Protein AF-A0A4U5M358-F1 (afdb_monomer_lite)

Organism: Steinernema carpocapsae (NCBI:txid34508)

Structure (mmCIF, N/CA/C/O backbone):
data_AF-A0A4U5M358-F1
#
_entry.id   AF-A0A4U5M358-F1
#
loop_
_atom_site.group_PDB
_atom_site.id
_atom_site.type_symbol
_atom_site.label_atom_id
_atom_site.label_alt_id
_atom_site.label_comp_id
_atom_site.label_asym_id
_atom_site.label_entity_id
_atom_site.label_seq_id
_atom_site.pdbx_PDB_ins_code
_atom_site.Cartn_x
_atom_site.Cartn_y
_atom_site.Cartn_z
_atom_site.occupancy
_atom_site.B_iso_or_equiv
_atom_site.auth_seq_id
_atom_site.auth_comp_id
_atom_site.auth_asym_id
_atom_site.auth_atom_id
_atom_site.pdbx_PDB_model_num
ATOM 1 N N . MET A 1 1 ? 9.800 6.269 -9.323 1.00 69.56 1 MET A N 1
ATOM 2 C CA . MET A 1 1 ? 10.224 4.888 -8.991 1.00 69.56 1 MET A CA 1
ATOM 3 C C . MET A 1 1 ? 9.414 3.936 -9.852 1.00 69.56 1 MET A C 1
ATOM 5 O O . MET A 1 1 ? 8.228 4.187 -10.002 1.00 69.56 1 MET A O 1
ATOM 9 N N . GLU A 1 2 ? 10.033 2.910 -10.432 1.00 91.31 2 GLU A N 1
ATOM 10 C CA . GLU A 1 2 ? 9.402 2.006 -11.408 1.00 91.31 2 GLU A CA 1
ATOM 11 C C . GLU A 1 2 ? 9.950 0.580 -11.249 1.00 91.31 2 GLU A C 1
ATOM 13 O O . GLU A 1 2 ? 11.115 0.409 -10.885 1.00 91.31 2 GLU A O 1
ATOM 18 N N . SER A 1 3 ? 9.133 -0.433 -11.544 1.00 95.88 3 SER A N 1
ATOM 19 C CA . SER A 1 3 ? 9.530 -1.844 -11.565 1.00 95.88 3 SER A CA 1
ATOM 20 C C . SER A 1 3 ? 9.976 -2.259 -12.971 1.00 95.88 3 SER A C 1
ATOM 22 O O . SER A 1 3 ? 9.236 -2.888 -13.732 1.00 95.88 3 SER A O 1
ATOM 24 N N . SER A 1 4 ? 11.221 -1.904 -13.305 1.00 96.56 4 SER A N 1
ATOM 25 C CA . SER A 1 4 ? 11.882 -2.239 -14.572 1.00 96.56 4 SER A CA 1
ATOM 26 C C . SER A 1 4 ? 13.313 -2.715 -14.339 1.00 96.56 4 SER A C 1
ATOM 28 O O . SER A 1 4 ? 14.064 -2.081 -13.601 1.00 96.56 4 SER A O 1
ATOM 30 N N . ASN A 1 5 ? 13.711 -3.807 -14.986 1.00 95.56 5 ASN A N 1
ATOM 31 C CA . ASN A 1 5 ? 15.082 -4.320 -14.949 1.00 95.56 5 ASN A CA 1
ATOM 32 C C . ASN A 1 5 ? 15.448 -5.018 -16.272 1.00 95.56 5 ASN A C 1
ATOM 34 O O . ASN A 1 5 ? 14.585 -5.278 -17.104 1.00 95.56 5 ASN A O 1
ATOM 38 N N . THR A 1 6 ? 16.729 -5.315 -16.483 1.00 97.00 6 THR A N 1
ATOM 39 C CA . THR A 1 6 ? 17.240 -5.900 -17.738 1.00 97.00 6 THR A CA 1
ATOM 40 C C . THR A 1 6 ? 16.957 -7.394 -17.899 1.00 97.00 6 THR A C 1
ATOM 42 O O . THR A 1 6 ? 17.137 -7.919 -18.992 1.00 97.00 6 THR A O 1
ATOM 45 N N . ILE A 1 7 ? 16.527 -8.078 -16.835 1.00 97.88 7 ILE A N 1
ATOM 46 C CA . ILE A 1 7 ? 16.283 -9.526 -16.832 1.00 97.88 7 ILE A CA 1
ATOM 47 C C . ILE A 1 7 ? 14.837 -9.815 -17.246 1.00 97.88 7 ILE A C 1
ATOM 49 O O . ILE A 1 7 ? 14.590 -10.592 -18.161 1.00 97.88 7 ILE A O 1
ATOM 53 N N . TYR A 1 8 ? 13.883 -9.162 -16.582 1.00 96.12 8 TYR A N 1
ATOM 54 C CA . TYR A 1 8 ? 12.445 -9.378 -16.760 1.00 96.12 8 TYR A CA 1
ATOM 55 C C . TYR A 1 8 ? 11.761 -8.269 -17.569 1.00 96.12 8 TYR A C 1
ATOM 57 O O . TYR A 1 8 ? 10.590 -8.388 -17.919 1.00 96.12 8 TYR A O 1
ATOM 65 N N . GLY A 1 9 ? 12.473 -7.179 -17.866 1.00 96.25 9 GLY A N 1
ATOM 66 C CA . GLY A 1 9 ? 11.910 -6.007 -18.523 1.00 96.25 9 GLY A CA 1
ATOM 67 C C . GLY A 1 9 ? 11.097 -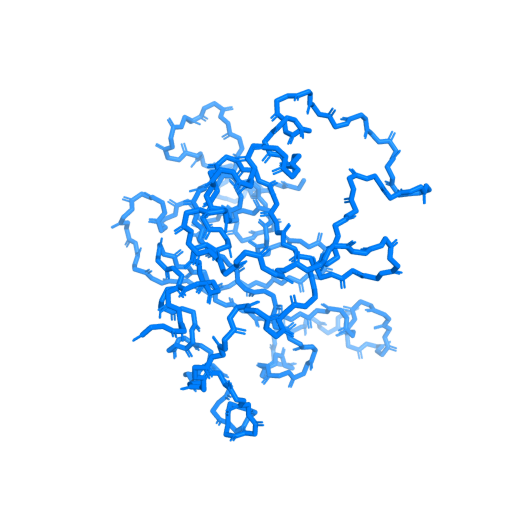5.127 -17.573 1.00 96.25 9 GLY A C 1
ATOM 68 O O . GLY A 1 9 ? 11.314 -5.106 -16.356 1.00 96.25 9 GLY A O 1
ATOM 69 N N . ARG A 1 10 ? 10.174 -4.356 -18.155 1.00 96.50 10 ARG A N 1
ATOM 70 C CA . ARG A 1 10 ? 9.277 -3.444 -17.436 1.00 96.50 10 ARG A CA 1
ATOM 71 C C . ARG A 1 10 ? 7.957 -4.142 -17.120 1.00 96.50 10 ARG A C 1
ATOM 73 O O . ARG A 1 10 ? 7.307 -4.665 -18.022 1.00 96.50 10 ARG A O 1
ATOM 80 N N . THR A 1 11 ? 7.533 -4.080 -15.862 1.00 97.81 11 THR A N 1
ATOM 81 C CA . THR A 1 11 ? 6.182 -4.503 -15.468 1.00 97.81 11 THR A CA 1
ATOM 82 C C . THR A 1 11 ? 5.161 -3.507 -16.027 1.00 97.81 11 THR A C 1
ATOM 84 O O . THR A 1 11 ? 5.353 -2.299 -15.913 1.00 97.81 11 THR A O 1
ATOM 87 N N . ASN A 1 12 ? 4.082 -3.990 -16.646 1.00 96.50 12 ASN A N 1
ATOM 88 C CA . ASN A 1 12 ? 3.054 -3.129 -17.238 1.00 96.50 12 ASN A CA 1
ATOM 89 C C . ASN A 1 12 ? 1.823 -3.028 -16.335 1.00 96.50 12 ASN A C 1
ATOM 91 O O . ASN A 1 12 ? 1.429 -4.005 -15.699 1.00 96.50 12 ASN A O 1
ATOM 95 N N . ASN A 1 13 ? 1.202 -1.850 -16.313 1.00 96.94 13 ASN A N 1
ATOM 96 C CA . ASN A 1 13 ? 0.023 -1.598 -15.496 1.00 96.94 13 ASN A CA 1
ATOM 97 C C . ASN A 1 13 ? -1.223 -2.276 -16.097 1.00 96.94 13 ASN A C 1
ATOM 99 O O . ASN A 1 13 ? -1.485 -2.097 -17.290 1.00 96.94 13 ASN A O 1
ATOM 103 N N . PRO A 1 14 ? -1.997 -3.044 -15.307 1.00 96.00 14 PRO A N 1
ATOM 104 C CA . PRO A 1 14 ? -3.138 -3.800 -15.819 1.00 96.00 14 PRO A CA 1
ATOM 105 C C . PRO A 1 14 ? -4.321 -2.925 -16.253 1.00 96.00 14 PRO A C 1
ATOM 107 O O . PRO A 1 14 ? -5.154 -3.394 -17.023 1.00 96.00 14 PRO A O 1
ATOM 110 N N . TYR A 1 15 ? -4.405 -1.666 -15.806 1.00 92.81 15 TYR A N 1
ATOM 111 C CA . TYR A 1 15 ? -5.439 -0.732 -16.271 1.00 92.81 15 TYR A CA 1
ATOM 112 C C . TYR A 1 15 ? -5.090 -0.084 -17.615 1.00 92.81 15 TYR A C 1
ATOM 114 O O . TYR A 1 15 ? -5.983 0.231 -18.397 1.00 92.81 15 TYR A O 1
ATOM 122 N N . ASP A 1 16 ? -3.802 0.150 -17.873 1.00 93.50 16 ASP A N 1
ATOM 123 C CA . ASP A 1 16 ? -3.289 0.738 -19.113 1.00 93.50 16 ASP A CA 1
ATOM 124 C C . ASP A 1 16 ? -1.794 0.424 -19.240 1.00 93.50 16 ASP A C 1
ATOM 126 O O . ASP A 1 16 ? -0.967 0.987 -18.522 1.00 93.50 16 ASP A O 1
ATOM 130 N N . SER A 1 17 ? -1.426 -0.435 -20.191 1.00 94.88 17 SER A N 1
ATOM 131 C CA . SER A 1 17 ? -0.047 -0.912 -20.375 1.00 94.88 17 SER A CA 1
ATOM 132 C C . SER A 1 17 ? 0.952 0.181 -20.777 1.00 94.88 17 SER A C 1
ATOM 134 O O . SER A 1 17 ? 2.168 -0.031 -20.738 1.00 94.88 17 SER A O 1
ATOM 136 N N . ARG A 1 18 ? 0.470 1.377 -21.132 1.00 94.00 18 ARG A N 1
ATOM 137 C CA . ARG A 1 18 ? 1.309 2.555 -21.388 1.00 94.00 18 ARG A CA 1
ATOM 138 C C . ARG A 1 18 ? 1.760 3.237 -20.093 1.00 94.00 18 ARG A C 1
ATOM 140 O O . ARG A 1 18 ? 2.723 4.000 -20.125 1.00 94.00 18 ARG A O 1
ATOM 147 N N . ARG A 1 19 ? 1.097 2.965 -18.964 1.00 92.50 19 ARG A N 1
ATOM 148 C CA . ARG A 1 19 ? 1.386 3.558 -17.652 1.00 92.50 19 ARG A CA 1
ATOM 149 C C . ARG A 1 19 ? 2.343 2.689 -16.839 1.00 92.50 19 ARG A C 1
ATOM 151 O O . ARG A 1 19 ? 2.410 1.473 -17.008 1.00 92.50 19 ARG A O 1
ATOM 158 N N . GLY A 1 20 ? 3.084 3.346 -15.951 1.00 93.88 20 GLY A N 1
ATOM 159 C CA . GLY A 1 20 ? 3.943 2.684 -14.976 1.00 93.88 20 GLY A CA 1
ATOM 160 C C . GLY A 1 20 ? 3.148 1.981 -13.878 1.00 93.88 20 GLY A C 1
ATOM 161 O O . GLY A 1 20 ? 1.999 2.340 -13.603 1.00 93.88 20 GLY A O 1
ATOM 162 N N . VAL A 1 21 ? 3.771 1.002 -13.225 1.00 95.81 21 VAL A N 1
ATOM 163 C CA . VAL A 1 21 ? 3.188 0.316 -12.056 1.00 95.81 21 VAL A CA 1
ATOM 164 C C . VAL A 1 21 ? 3.704 0.872 -10.737 1.00 95.81 21 VAL A C 1
ATOM 166 O O . VAL A 1 21 ? 3.235 0.464 -9.680 1.00 95.81 21 VAL A O 1
ATOM 169 N N . GLY A 1 22 ? 4.661 1.800 -10.776 1.00 95.50 22 GLY A N 1
ATOM 170 C CA . GLY A 1 22 ? 5.366 2.232 -9.575 1.00 95.50 22 GLY A CA 1
ATOM 171 C C . GLY A 1 22 ? 6.347 1.162 -9.095 1.00 95.50 22 GLY A C 1
ATOM 172 O O . GLY A 1 22 ? 6.555 0.148 -9.751 1.00 95.50 22 GLY A O 1
ATOM 173 N N . GLY A 1 23 ? 6.997 1.368 -7.952 1.00 93.94 23 GLY A N 1
ATOM 174 C CA . GLY A 1 23 ? 7.945 0.366 -7.469 1.00 93.94 23 GLY A CA 1
ATOM 175 C C . GLY A 1 23 ? 8.623 0.701 -6.146 1.00 93.94 23 GLY A C 1
ATOM 176 O O . GLY A 1 23 ? 8.455 1.791 -5.602 1.00 93.94 23 GLY A O 1
ATOM 177 N N . SER A 1 24 ? 9.418 -0.222 -5.604 1.00 94.81 24 SER A N 1
ATOM 178 C CA . SER A 1 24 ? 9.866 -1.483 -6.223 1.00 94.81 24 SER A CA 1
ATOM 179 C C . SER A 1 24 ? 8.844 -2.628 -6.239 1.00 94.81 24 SER A C 1
ATOM 181 O O . SER A 1 24 ? 8.977 -3.512 -7.085 1.00 94.81 24 SER A O 1
ATOM 183 N N . SER A 1 25 ? 7.803 -2.606 -5.399 1.00 97.06 25 SER A N 1
ATOM 184 C CA . SER A 1 25 ? 6.781 -3.673 -5.333 1.00 97.06 25 SER A CA 1
ATOM 185 C C . SER A 1 25 ? 5.711 -3.565 -6.438 1.00 97.06 25 SER A C 1
ATOM 187 O O . SER A 1 25 ? 4.543 -3.876 -6.221 1.00 97.06 25 SER A O 1
ATOM 189 N N . GLY A 1 26 ? 6.081 -3.084 -7.630 1.00 97.25 26 GLY A N 1
ATOM 190 C CA . GLY A 1 26 ? 5.163 -2.878 -8.755 1.00 97.25 26 GLY A CA 1
ATOM 191 C C . GLY A 1 26 ? 4.561 -4.170 -9.300 1.00 97.25 26 GLY A C 1
ATOM 192 O O . GLY A 1 26 ? 3.402 -4.167 -9.699 1.00 97.25 26 GLY A O 1
ATOM 193 N N . GLY A 1 27 ? 5.301 -5.283 -9.246 1.00 97.88 27 GLY A N 1
ATOM 194 C CA . GLY A 1 27 ? 4.781 -6.609 -9.597 1.00 97.88 27 GLY A CA 1
ATOM 195 C C . GLY A 1 27 ? 3.609 -7.036 -8.709 1.00 97.88 27 GLY A C 1
ATOM 196 O O . GLY A 1 27 ? 2.570 -7.426 -9.232 1.00 97.88 27 GLY A O 1
ATOM 197 N N . GLU A 1 28 ? 3.745 -6.875 -7.387 1.00 98.31 28 GLU A N 1
ATOM 198 C CA . GLU A 1 28 ? 2.684 -7.160 -6.405 1.00 98.31 28 GLU A CA 1
ATOM 199 C C . GLU A 1 28 ? 1.448 -6.286 -6.648 1.00 98.31 28 GLU A C 1
ATOM 201 O O . GLU A 1 28 ? 0.328 -6.785 -6.760 1.00 98.31 28 GLU A O 1
ATOM 206 N N . GLY A 1 29 ? 1.653 -4.973 -6.809 1.00 97.19 29 GLY A N 1
ATOM 207 C CA . GLY A 1 29 ? 0.561 -4.047 -7.113 1.00 97.19 29 GLY A CA 1
ATOM 208 C C . GLY A 1 29 ? -0.183 -4.429 -8.396 1.00 97.19 29 GLY A C 1
ATOM 209 O O . GLY A 1 29 ? -1.413 -4.487 -8.408 1.00 97.19 29 GLY A O 1
ATOM 210 N N . ALA A 1 30 ? 0.557 -4.747 -9.461 1.00 97.94 30 ALA A N 1
ATOM 211 C CA . ALA A 1 30 ? -0.007 -5.114 -10.753 1.00 97.94 30 ALA A CA 1
ATOM 212 C C . ALA A 1 30 ? -0.757 -6.454 -10.716 1.00 97.94 30 ALA A C 1
ATOM 214 O O . ALA A 1 30 ? -1.864 -6.542 -11.246 1.00 97.94 30 ALA A O 1
ATOM 215 N N . ILE A 1 31 ? -0.205 -7.496 -10.083 1.00 98.38 31 ILE A N 1
ATOM 216 C CA . ILE A 1 31 ? -0.841 -8.822 -10.074 1.00 98.38 31 ILE A CA 1
ATOM 217 C C . ILE A 1 31 ? -2.124 -8.839 -9.233 1.00 98.38 31 ILE A C 1
ATOM 219 O O . ILE A 1 31 ? -3.113 -9.453 -9.638 1.00 98.38 31 ILE A O 1
ATOM 223 N N . ILE A 1 32 ? -2.161 -8.106 -8.114 1.00 98.06 32 ILE A N 1
ATOM 224 C CA . ILE A 1 32 ? -3.375 -7.950 -7.295 1.00 98.06 32 ILE A CA 1
ATOM 225 C C . ILE A 1 32 ? -4.437 -7.145 -8.056 1.00 98.06 32 ILE A C 1
ATOM 227 O O . ILE A 1 32 ? -5.619 -7.512 -8.099 1.00 98.06 32 ILE A O 1
ATOM 231 N N . ALA A 1 33 ? -4.034 -6.058 -8.718 1.00 95.94 33 ALA A N 1
ATOM 232 C CA . ALA A 1 33 ? -4.935 -5.267 -9.551 1.00 95.94 33 ALA A CA 1
ATOM 233 C C . ALA A 1 33 ? -5.513 -6.085 -10.718 1.00 95.94 33 ALA A C 1
ATOM 235 O O . ALA A 1 33 ? -6.710 -6.004 -10.989 1.00 95.94 33 ALA A O 1
ATOM 236 N N . ALA A 1 34 ? -4.711 -6.962 -11.322 1.00 97.00 34 ALA A N 1
ATOM 237 C CA . ALA A 1 34 ? -5.135 -7.895 -12.365 1.00 97.00 34 ALA A CA 1
ATOM 238 C C . ALA A 1 34 ? -5.984 -9.082 -11.858 1.00 97.00 34 ALA A C 1
ATOM 240 O O . ALA A 1 34 ? -6.370 -9.929 -12.658 1.00 97.00 34 ALA A O 1
ATOM 241 N N . ALA A 1 35 ? -6.283 -9.159 -10.554 1.00 96.62 35 ALA A N 1
ATOM 242 C CA . ALA A 1 35 ? -6.965 -10.290 -9.910 1.00 96.62 35 ALA A CA 1
ATOM 243 C C . ALA A 1 35 ? -6.201 -11.627 -9.998 1.00 96.62 35 ALA A C 1
ATOM 245 O O . ALA A 1 35 ? -6.796 -12.687 -9.819 1.00 96.62 35 ALA A O 1
ATOM 246 N N . GLY A 1 36 ? -4.893 -11.586 -10.265 1.00 97.62 36 GLY A N 1
ATOM 247 C CA . GLY A 1 36 ? -4.032 -12.770 -10.310 1.00 97.62 36 GLY A CA 1
ATOM 248 C C . GLY A 1 36 ? -3.531 -13.216 -8.934 1.00 97.62 36 GLY A C 1
ATOM 249 O O . GLY A 1 36 ? -3.107 -14.356 -8.783 1.00 97.62 36 GLY A O 1
ATOM 250 N N . SER A 1 37 ? -3.603 -12.338 -7.928 1.00 97.62 37 SER A N 1
ATOM 251 C CA . SER A 1 37 ? -3.384 -12.670 -6.518 1.00 97.62 37 SER A CA 1
ATOM 252 C C . SER A 1 37 ? -4.380 -11.924 -5.631 1.00 97.62 37 SER A C 1
ATOM 254 O O . SER A 1 37 ? -4.797 -10.811 -5.952 1.00 97.62 37 SER A O 1
ATOM 256 N N . VAL A 1 38 ? -4.757 -12.531 -4.505 1.00 96.00 38 VAL A N 1
ATOM 257 C CA . VAL A 1 38 ? -5.622 -11.899 -3.493 1.00 96.00 38 VAL A CA 1
ATOM 258 C C . VAL A 1 38 ? -4.809 -10.958 -2.601 1.00 96.00 38 VAL A C 1
ATOM 260 O O . VAL A 1 38 ? -5.265 -9.868 -2.256 1.00 96.00 38 VAL A O 1
ATOM 263 N N . ILE A 1 39 ? -3.587 -11.376 -2.268 1.00 96.56 39 ILE A N 1
ATOM 264 C CA . ILE A 1 39 ? -2.692 -10.715 -1.322 1.00 96.56 39 ILE A CA 1
ATOM 265 C C . ILE A 1 39 ? -1.258 -10.689 -1.855 1.00 96.56 39 ILE A C 1
ATOM 267 O O . ILE A 1 39 ? -0.876 -11.529 -2.670 1.00 96.56 39 ILE A O 1
ATOM 271 N N . GLY A 1 40 ? -0.460 -9.750 -1.364 1.00 96.88 40 GLY A N 1
ATOM 272 C CA . GLY A 1 40 ? 0.948 -9.604 -1.715 1.00 96.88 40 GLY A CA 1
ATOM 273 C C . GLY A 1 40 ? 1.770 -9.061 -0.559 1.00 96.88 40 GLY A C 1
ATOM 274 O O . GLY A 1 40 ? 1.236 -8.477 0.386 1.00 96.88 40 GLY A O 1
ATOM 275 N N . ILE A 1 41 ? 3.083 -9.259 -0.621 1.00 96.31 41 ILE A N 1
ATOM 276 C CA . ILE A 1 41 ? 4.022 -8.773 0.393 1.00 96.31 41 ILE A CA 1
ATOM 277 C C . ILE A 1 41 ? 5.084 -7.940 -0.315 1.00 96.31 41 ILE A C 1
ATOM 279 O O . ILE A 1 41 ? 5.806 -8.437 -1.174 1.00 96.31 41 ILE A O 1
ATOM 283 N N . GLY A 1 42 ? 5.180 -6.668 0.058 1.00 94.44 42 GLY A N 1
ATOM 284 C CA . GLY A 1 42 ? 6.165 -5.738 -0.479 1.00 94.44 42 GLY A CA 1
ATOM 285 C C . GLY A 1 42 ? 7.136 -5.246 0.584 1.00 94.44 42 GLY A C 1
ATOM 286 O O . GLY A 1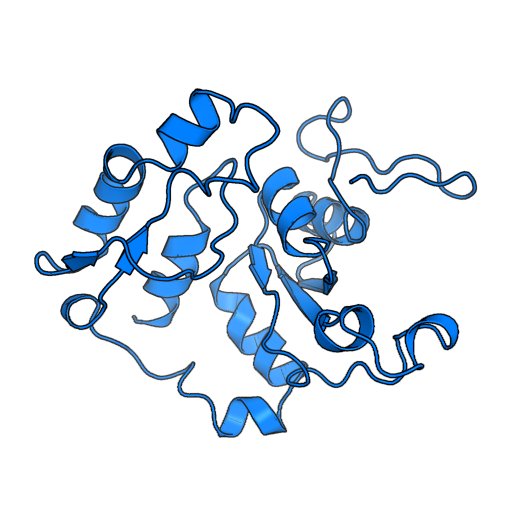 42 ? 6.957 -5.475 1.783 1.00 94.44 42 GLY A O 1
ATOM 287 N N . SER A 1 43 ? 8.146 -4.505 0.139 1.00 92.06 43 SER A N 1
ATOM 288 C CA . SER A 1 43 ? 9.040 -3.744 1.011 1.00 92.06 43 SER A CA 1
ATOM 289 C C . SER A 1 43 ? 8.885 -2.248 0.765 1.00 92.06 43 SER A C 1
ATOM 291 O O . SER A 1 43 ? 8.534 -1.811 -0.332 1.00 92.06 43 SER A O 1
ATOM 293 N N . ASP A 1 44 ? 9.108 -1.441 1.799 1.00 90.00 44 ASP A N 1
ATOM 294 C CA . ASP A 1 44 ? 9.002 0.013 1.720 1.00 90.00 44 ASP A CA 1
ATOM 295 C C . ASP A 1 44 ? 10.083 0.662 2.579 1.00 90.00 44 ASP A C 1
ATOM 297 O O . ASP A 1 44 ? 10.204 0.390 3.769 1.00 90.00 44 ASP A O 1
ATOM 301 N N . ILE A 1 45 ? 10.867 1.521 1.937 1.00 85.88 45 ILE A N 1
ATOM 302 C CA . ILE A 1 45 ? 11.809 2.445 2.574 1.00 85.88 45 ILE A CA 1
ATOM 303 C C . ILE A 1 45 ? 11.494 3.886 2.158 1.00 85.88 45 ILE A C 1
ATOM 305 O O . ILE A 1 45 ? 11.477 4.799 2.977 1.00 85.88 45 ILE A O 1
ATOM 309 N N . GLY A 1 46 ? 11.206 4.082 0.867 1.00 83.19 46 GLY A N 1
ATOM 310 C CA . GLY A 1 46 ? 10.910 5.377 0.253 1.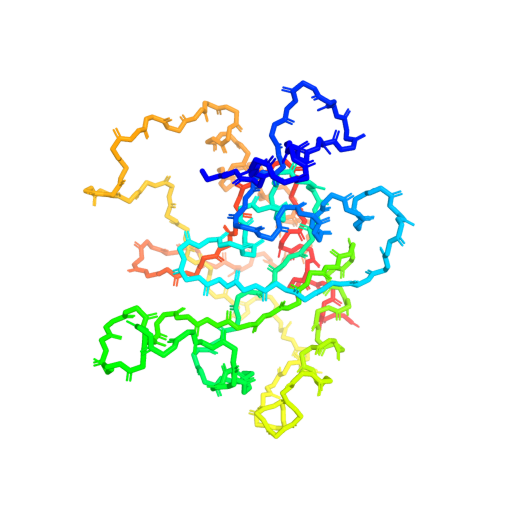00 83.19 46 GLY A CA 1
ATOM 311 C C . GLY A 1 46 ? 9.555 5.438 -0.452 1.00 83.19 46 GLY A C 1
ATOM 312 O O . GLY A 1 46 ? 9.339 6.334 -1.258 1.00 83.19 46 GLY A O 1
ATOM 313 N N . GLY A 1 47 ? 8.651 4.493 -0.189 1.00 85.75 47 GLY A N 1
ATOM 314 C CA . GLY A 1 47 ? 7.329 4.427 -0.821 1.00 85.75 47 GLY A CA 1
ATOM 315 C C . GLY A 1 47 ? 7.057 3.143 -1.587 1.00 85.75 47 GLY A C 1
ATOM 316 O O . GLY A 1 47 ? 6.071 3.072 -2.305 1.00 85.75 47 GLY A O 1
ATOM 317 N N . SER A 1 48 ? 7.905 2.128 -1.477 1.00 93.25 48 SER A N 1
ATOM 318 C CA . SER A 1 48 ? 7.850 0.968 -2.368 1.00 93.25 48 SER A CA 1
ATOM 319 C C . SER A 1 48 ? 6.693 -0.008 -2.134 1.00 93.25 48 SER A C 1
ATOM 321 O O . SER A 1 48 ? 6.490 -0.874 -2.980 1.00 93.25 48 SER A O 1
ATOM 323 N N . ILE A 1 49 ? 5.886 0.177 -1.085 1.00 95.19 49 ILE A N 1
ATOM 324 C CA . ILE A 1 49 ? 4.540 -0.408 -0.968 1.00 95.19 49 ILE A CA 1
ATOM 325 C C . ILE A 1 49 ? 3.493 0.617 -1.421 1.00 95.19 49 ILE A C 1
ATOM 327 O O . ILE A 1 49 ? 2.609 0.312 -2.219 1.00 95.19 49 ILE A O 1
ATOM 331 N N . ARG A 1 50 ? 3.611 1.861 -0.950 1.00 92.69 50 ARG A N 1
ATOM 332 C CA . ARG A 1 50 ? 2.606 2.921 -1.145 1.00 92.69 50 ARG A CA 1
ATOM 333 C C . ARG A 1 50 ? 2.461 3.385 -2.599 1.00 92.69 50 ARG A C 1
ATOM 335 O O . ARG A 1 50 ? 1.345 3.518 -3.085 1.00 92.69 50 ARG A O 1
ATOM 342 N N . ILE A 1 51 ? 3.569 3.608 -3.301 1.00 92.25 51 ILE A N 1
ATOM 343 C CA . ILE A 1 51 ? 3.614 4.054 -4.701 1.00 92.25 51 ILE A CA 1
ATOM 344 C C . ILE A 1 51 ? 2.945 3.027 -5.626 1.00 92.25 51 ILE A C 1
ATOM 346 O O . ILE A 1 51 ? 2.021 3.418 -6.340 1.00 92.25 51 ILE A O 1
ATOM 350 N N . PRO A 1 52 ? 3.332 1.732 -5.628 1.00 95.12 52 PRO A N 1
ATOM 351 C CA . PRO A 1 52 ? 2.649 0.763 -6.476 1.00 95.12 52 PRO A CA 1
ATOM 352 C C . PRO A 1 52 ? 1.201 0.515 -6.048 1.00 95.12 52 PRO A C 1
ATOM 354 O O . PRO A 1 52 ? 0.366 0.253 -6.907 1.00 95.12 52 PRO A O 1
ATOM 357 N N . SER A 1 53 ? 0.862 0.673 -4.765 1.00 93.25 53 SER A N 1
ATOM 358 C CA . SER A 1 53 ? -0.538 0.599 -4.325 1.00 93.25 53 SER A CA 1
ATOM 359 C C . SER A 1 53 ? -1.397 1.674 -4.993 1.00 93.25 53 SER A C 1
ATOM 361 O O . SER A 1 53 ? -2.419 1.369 -5.603 1.00 93.25 53 SER A O 1
ATOM 363 N N . VAL A 1 54 ? -0.918 2.920 -4.983 1.00 88.06 54 VAL A N 1
ATOM 364 C CA . VAL A 1 54 ? -1.577 4.057 -5.640 1.00 88.06 54 VAL A CA 1
ATOM 365 C C . VAL A 1 54 ? -1.668 3.862 -7.155 1.00 88.06 54 VAL A C 1
ATOM 367 O O . VAL A 1 54 ? -2.735 4.023 -7.739 1.00 88.06 54 VAL A O 1
ATOM 370 N N . PHE A 1 55 ? -0.568 3.482 -7.810 1.00 90.44 55 PHE A N 1
ATOM 371 C CA . PHE A 1 55 ? -0.515 3.397 -9.276 1.00 90.44 55 PHE A CA 1
ATOM 372 C C . PHE A 1 55 ? -1.382 2.264 -9.839 1.00 90.44 55 PHE A C 1
ATOM 374 O O . PHE A 1 55 ? -1.840 2.348 -10.979 1.00 90.44 55 PHE A O 1
ATOM 381 N N . ASN A 1 56 ? -1.617 1.216 -9.047 1.00 93.50 56 ASN A N 1
ATOM 382 C CA . ASN A 1 56 ? -2.422 0.061 -9.435 1.00 93.50 56 ASN A CA 1
ATOM 383 C C . ASN A 1 56 ? -3.783 0.017 -8.715 1.00 93.50 56 ASN A C 1
ATOM 385 O O . ASN A 1 56 ? -4.478 -0.989 -8.799 1.00 93.50 56 ASN A O 1
ATOM 389 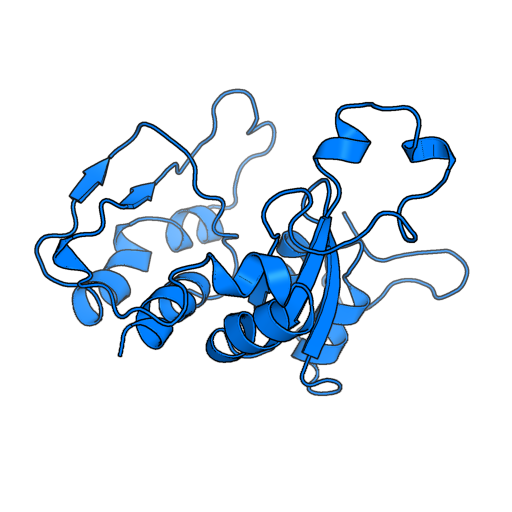N N . GLY A 1 57 ? -4.194 1.071 -8.001 1.00 88.56 57 GLY A N 1
ATOM 390 C CA . GLY A 1 57 ? -5.507 1.119 -7.348 1.00 88.56 57 GLY A CA 1
ATOM 391 C C . GLY A 1 57 ? -5.767 -0.039 -6.372 1.00 88.56 57 GLY A C 1
ATOM 392 O O . GLY A 1 57 ? -6.879 -0.563 -6.330 1.00 88.56 57 GLY A O 1
ATOM 393 N N . VAL A 1 58 ? -4.741 -0.455 -5.627 1.00 92.62 58 VAL A N 1
ATOM 394 C CA . VAL A 1 58 ? -4.828 -1.461 -4.556 1.00 92.62 58 VAL A CA 1
ATOM 395 C C . VAL A 1 58 ? -4.454 -0.827 -3.218 1.00 92.62 58 VAL A C 1
ATOM 397 O O . VAL A 1 58 ? -3.961 0.300 -3.158 1.00 92.62 58 VAL A O 1
ATOM 400 N N . PHE A 1 59 ? -4.690 -1.541 -2.127 1.00 91.44 59 PHE A N 1
ATOM 401 C CA . PHE A 1 59 ? -4.280 -1.113 -0.800 1.00 91.44 59 PHE A CA 1
ATOM 402 C C . PHE A 1 59 ? -2.899 -1.646 -0.467 1.00 91.44 59 PHE A C 1
ATOM 404 O O . PHE A 1 59 ? -2.569 -2.780 -0.802 1.00 91.44 59 PHE A O 1
ATOM 411 N N . GLY A 1 60 ? -2.121 -0.845 0.253 1.00 92.44 60 GLY A N 1
ATOM 412 C CA . GLY A 1 60 ? -0.859 -1.281 0.823 1.00 92.44 60 GLY A CA 1
ATOM 413 C C . GLY A 1 60 ? -0.576 -0.563 2.128 1.00 92.44 60 GLY A C 1
ATOM 414 O O . GLY A 1 60 ? -0.784 0.647 2.244 1.00 92.44 60 GLY A O 1
ATOM 415 N N . LEU A 1 61 ? -0.095 -1.315 3.111 1.00 90.38 61 LEU A N 1
ATOM 416 C CA . LEU A 1 61 ? 0.256 -0.794 4.424 1.00 90.38 61 LEU A CA 1
ATOM 417 C C . LEU A 1 61 ? 1.772 -0.810 4.576 1.00 90.38 61 LEU A C 1
ATOM 419 O O . LEU A 1 61 ? 2.399 -1.854 4.428 1.00 90.38 61 LEU A O 1
ATOM 423 N N . LYS A 1 62 ? 2.349 0.345 4.920 1.00 91.25 62 LYS A N 1
ATOM 424 C CA . LYS A 1 62 ? 3.718 0.444 5.430 1.00 91.25 62 LYS A CA 1
ATOM 425 C C . LYS A 1 62 ? 3.659 0.356 6.959 1.00 91.25 62 LYS A C 1
ATOM 427 O O . LYS A 1 62 ? 3.273 1.354 7.573 1.00 91.25 62 LYS A O 1
ATOM 432 N N . PRO A 1 63 ? 4.050 -0.765 7.587 1.00 87.88 63 PRO A N 1
ATOM 433 C CA . PRO A 1 63 ? 3.975 -0.889 9.034 1.00 87.88 63 PRO A CA 1
ATOM 434 C C . PRO A 1 63 ? 4.895 0.084 9.772 1.00 87.88 63 PRO A C 1
ATOM 436 O O . PRO A 1 63 ? 5.769 0.744 9.186 1.00 87.88 63 PRO A O 1
ATOM 439 N N . THR A 1 64 ? 4.696 0.145 11.086 1.00 83.81 64 THR A N 1
ATOM 440 C CA . THR A 1 64 ? 5.678 0.712 12.010 1.00 83.81 64 THR A CA 1
ATOM 441 C C . THR A 1 64 ? 6.988 -0.063 11.885 1.00 83.81 64 THR A C 1
ATOM 443 O O . THR A 1 64 ? 6.996 -1.271 11.634 1.00 83.81 64 THR A O 1
ATOM 446 N N . GLN A 1 65 ? 8.105 0.641 12.034 1.00 82.38 65 GLN A N 1
ATOM 447 C CA . GLN A 1 65 ? 9.428 0.030 12.037 1.00 82.38 65 GLN A CA 1
ATOM 448 C C . GLN A 1 65 ? 9.497 -1.125 13.050 1.00 82.38 65 GLN A C 1
ATOM 450 O O . GLN A 1 65 ? 8.916 -1.041 14.130 1.00 82.38 65 GLN A O 1
ATOM 455 N N . ASN A 1 66 ? 10.211 -2.196 12.687 1.00 80.88 66 ASN A N 1
ATOM 456 C CA . ASN A 1 66 ? 10.420 -3.409 13.493 1.00 80.88 66 ASN A CA 1
ATOM 457 C C . ASN A 1 66 ? 9.147 -4.191 13.864 1.00 80.88 66 ASN A C 1
ATOM 459 O O . ASN A 1 66 ? 9.232 -5.175 14.589 1.00 80.88 66 ASN A O 1
ATOM 463 N N . MET A 1 67 ? 7.977 -3.790 13.363 1.00 84.38 67 MET A N 1
ATOM 464 C CA . MET A 1 67 ? 6.722 -4.465 13.682 1.00 84.38 67 MET A CA 1
ATOM 465 C C . MET A 1 67 ? 6.601 -5.812 12.969 1.00 84.38 67 MET A C 1
ATOM 467 O O . MET A 1 67 ? 6.291 -6.821 13.591 1.00 84.38 67 MET A O 1
ATOM 471 N N . VAL A 1 68 ? 6.876 -5.828 11.663 1.00 87.44 68 VAL A N 1
ATOM 472 C CA . VAL A 1 68 ? 7.042 -7.062 10.890 1.00 87.44 68 VAL A CA 1
ATOM 473 C C . VAL A 1 68 ? 8.534 -7.403 10.895 1.00 87.44 68 VAL A C 1
ATOM 475 O O . VAL A 1 68 ? 9.328 -6.577 10.424 1.00 87.44 68 VAL A O 1
ATOM 478 N N . PRO A 1 69 ? 8.942 -8.581 11.402 1.00 83.62 69 PRO A N 1
ATOM 479 C CA . PRO A 1 69 ? 10.337 -9.003 11.365 1.00 83.62 69 PRO A CA 1
ATOM 480 C C . PRO A 1 69 ? 10.864 -9.018 9.924 1.00 83.62 69 PRO A C 1
ATOM 482 O O . PRO A 1 69 ? 10.350 -9.740 9.071 1.00 83.62 69 PRO A O 1
ATOM 485 N N . CYS A 1 70 ? 11.887 -8.212 9.637 1.00 75.31 70 CYS A N 1
ATOM 486 C CA . CYS A 1 70 ? 12.438 -8.032 8.285 1.00 75.31 70 CYS A CA 1
ATOM 487 C C . CYS A 1 70 ? 13.961 -8.220 8.221 1.00 75.31 70 CYS A C 1
ATOM 489 O O . CYS A 1 70 ? 14.579 -8.010 7.179 1.00 75.31 70 CYS A O 1
ATOM 491 N N . ASP A 1 71 ? 14.570 -8.673 9.318 1.00 67.94 71 ASP A N 1
ATOM 492 C CA . ASP A 1 71 ? 16.025 -8.690 9.517 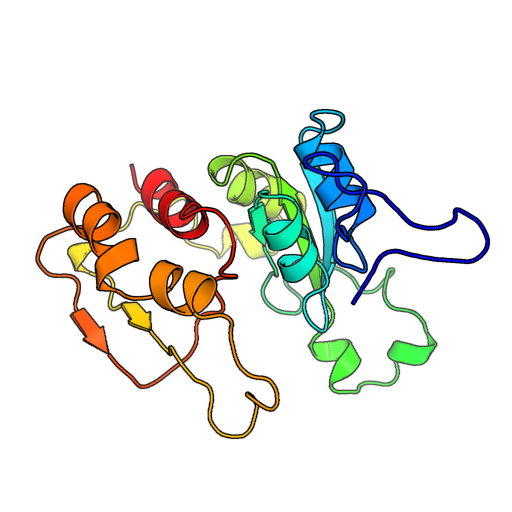1.00 67.94 71 ASP A CA 1
ATOM 493 C C . ASP A 1 71 ? 16.762 -9.600 8.530 1.00 67.94 71 ASP A C 1
ATOM 495 O O . ASP A 1 71 ? 17.935 -9.390 8.248 1.00 67.94 71 ASP A O 1
ATOM 499 N N . ARG A 1 72 ? 16.059 -10.591 7.970 1.00 65.44 72 ARG A N 1
ATOM 500 C CA . ARG A 1 72 ? 16.592 -11.524 6.966 1.00 65.44 72 ARG A CA 1
ATOM 501 C C . ARG A 1 72 ? 16.457 -11.031 5.523 1.00 65.44 72 ARG A C 1
ATOM 503 O O . ARG A 1 72 ? 16.994 -11.667 4.625 1.00 65.44 72 ARG A O 1
ATOM 510 N N . TYR A 1 73 ? 15.714 -9.949 5.295 1.00 64.50 73 TYR A N 1
ATOM 511 C CA . TYR A 1 73 ? 15.382 -9.426 3.963 1.00 64.50 73 TYR A CA 1
ATOM 512 C C . TYR A 1 73 ? 16.129 -8.141 3.609 1.00 64.50 73 TYR A C 1
ATOM 514 O O . TYR A 1 73 ? 16.043 -7.661 2.478 1.00 64.50 73 TYR A O 1
ATOM 522 N N . ILE A 1 74 ? 16.843 -7.567 4.572 1.00 65.50 74 ILE A N 1
ATOM 523 C CA . ILE A 1 74 ? 17.589 -6.335 4.372 1.00 65.50 74 ILE A CA 1
ATOM 524 C C . ILE A 1 74 ? 18.994 -6.726 3.914 1.00 65.50 74 ILE A C 1
ATOM 526 O O . ILE A 1 74 ? 19.663 -7.462 4.640 1.00 65.50 74 ILE A O 1
ATOM 530 N N . PRO A 1 75 ? 19.432 -6.290 2.714 1.00 65.25 75 PRO A N 1
ATOM 531 C CA . PRO A 1 75 ? 20.755 -6.624 2.206 1.00 65.25 75 PRO A CA 1
ATOM 532 C C . PRO A 1 75 ? 21.831 -6.271 3.226 1.00 65.25 75 PRO A C 1
ATOM 534 O O . PRO A 1 75 ? 21.721 -5.253 3.905 1.00 65.25 75 PRO A O 1
ATOM 537 N N . GLU A 1 76 ? 22.893 -7.065 3.291 1.00 62.59 76 GLU A N 1
ATOM 538 C CA . GLU A 1 76 ? 24.026 -6.835 4.196 1.00 62.59 76 GLU A CA 1
ATOM 539 C C . GLU A 1 76 ? 24.654 -5.441 3.992 1.00 62.59 76 GLU A C 1
ATOM 541 O O . GLU A 1 76 ? 25.059 -4.773 4.935 1.00 62.59 76 GLU A O 1
ATOM 546 N N . GLN A 1 77 ? 24.597 -4.883 2.776 1.00 61.47 77 GLN A N 1
ATOM 547 C CA . GLN A 1 77 ? 25.041 -3.499 2.537 1.00 61.47 77 GLN A CA 1
ATOM 548 C C . GLN A 1 77 ? 24.156 -2.431 3.216 1.00 61.47 77 GLN A C 1
ATOM 550 O O .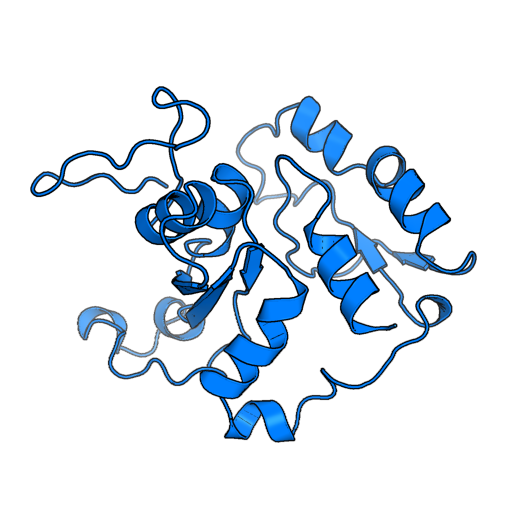 GLN A 1 77 ? 24.491 -1.250 3.223 1.00 61.47 77 GLN A O 1
ATOM 555 N N . MET A 1 78 ? 23.002 -2.824 3.753 1.00 60.75 78 MET A N 1
ATOM 556 C CA . MET A 1 78 ? 22.068 -1.992 4.509 1.00 60.75 78 MET A CA 1
ATOM 557 C C . MET A 1 78 ? 22.023 -2.379 5.998 1.00 60.75 78 MET A C 1
ATOM 559 O O . MET A 1 78 ? 21.197 -1.831 6.727 1.00 60.75 78 MET A O 1
ATOM 563 N N . THR A 1 79 ? 22.884 -3.293 6.474 1.00 59.16 79 THR A N 1
ATOM 564 C CA . THR A 1 79 ? 22.916 -3.721 7.886 1.00 59.16 79 THR A CA 1
ATOM 565 C C . THR A 1 79 ? 23.780 -2.842 8.791 1.00 59.16 79 THR A C 1
ATOM 567 O O . THR A 1 79 ? 23.667 -2.958 10.008 1.00 59.16 79 THR A O 1
ATOM 570 N N . GLU A 1 80 ? 24.576 -1.914 8.249 1.00 58.47 80 GLU A N 1
ATOM 571 C CA . GLU A 1 80 ? 25.431 -0.993 9.028 1.00 58.47 80 GLU A CA 1
ATOM 572 C C . GLU A 1 80 ? 24.659 0.178 9.682 1.00 58.47 80 GLU A C 1
ATOM 574 O O . GLU A 1 80 ? 25.037 1.340 9.564 1.00 58.47 80 GLU A O 1
ATOM 579 N N . GLY A 1 81 ? 23.552 -0.113 10.376 1.00 59.66 81 GLY A N 1
ATOM 580 C CA . GLY A 1 81 ? 22.997 0.768 11.417 1.00 59.66 81 GLY A CA 1
ATOM 581 C C . GLY A 1 81 ? 22.664 2.216 11.023 1.00 59.66 81 GLY A C 1
ATOM 582 O O . GLY A 1 81 ? 22.815 3.112 11.847 1.00 59.66 81 GLY A O 1
ATOM 583 N N . GLY A 1 82 ? 22.230 2.469 9.785 1.00 69.94 82 GLY A N 1
ATOM 584 C CA . GLY A 1 82 ? 21.873 3.814 9.308 1.00 69.94 82 GLY A CA 1
ATOM 585 C C . GLY A 1 82 ? 20.366 4.048 9.145 1.00 69.94 82 GLY A C 1
ATOM 586 O O . GLY A 1 82 ? 19.580 3.105 9.105 1.00 69.94 82 GLY A O 1
ATOM 587 N N . LEU A 1 83 ? 19.966 5.305 8.906 1.00 67.94 83 LEU A N 1
ATOM 588 C CA . LEU A 1 83 ? 18.566 5.726 8.683 1.00 67.94 83 LEU A CA 1
ATOM 589 C C . LEU A 1 83 ? 17.812 4.846 7.666 1.00 67.94 83 LEU A C 1
ATOM 591 O O . LEU A 1 83 ? 16.616 4.601 7.788 1.00 67.94 83 LEU A O 1
ATOM 595 N N . ARG A 1 84 ? 18.510 4.325 6.651 1.00 67.00 84 ARG A N 1
ATOM 596 C CA . ARG A 1 84 ? 17.909 3.423 5.660 1.00 67.00 84 ARG A CA 1
ATOM 597 C C . ARG A 1 84 ? 17.468 2.081 6.248 1.00 67.00 84 ARG A C 1
ATOM 599 O O . ARG A 1 84 ? 16.443 1.557 5.826 1.00 67.00 84 ARG A O 1
ATOM 606 N N . ARG A 1 85 ? 18.219 1.539 7.208 1.00 73.44 85 ARG A N 1
ATOM 607 C CA . ARG A 1 85 ? 17.860 0.317 7.939 1.00 73.44 85 ARG A CA 1
ATOM 608 C C . ARG A 1 85 ? 16.635 0.540 8.811 1.00 73.44 85 ARG A C 1
ATOM 610 O O . ARG A 1 85 ? 15.813 -0.363 8.940 1.00 73.44 85 ARG A O 1
ATOM 617 N N . GLU A 1 86 ? 16.542 1.729 9.395 1.00 73.69 86 GLU A N 1
ATOM 618 C CA . GLU A 1 86 ? 15.446 2.108 10.279 1.00 73.69 86 GLU A CA 1
ATOM 619 C C . GLU A 1 86 ? 14.140 2.325 9.509 1.00 73.69 86 GLU A C 1
ATOM 621 O O . GLU A 1 86 ? 13.071 1.903 9.934 1.00 73.69 86 GLU A O 1
ATOM 626 N N . LEU A 1 87 ? 14.218 2.920 8.321 1.00 79.94 87 LEU A N 1
ATOM 627 C CA . LEU A 1 87 ? 13.034 3.181 7.505 1.00 79.94 87 LEU A CA 1
ATOM 628 C C . LEU A 1 87 ? 12.546 1.962 6.713 1.00 79.94 87 LEU A C 1
ATOM 630 O O . LEU A 1 87 ? 11.398 1.961 6.268 1.00 79.94 87 LEU A O 1
ATOM 634 N N . ALA A 1 88 ? 13.395 0.952 6.514 1.00 83.62 88 ALA A N 1
ATOM 635 C CA . ALA A 1 88 ? 13.050 -0.243 5.758 1.00 83.62 88 ALA A CA 1
ATOM 636 C C . ALA A 1 88 ? 12.071 -1.133 6.532 1.00 83.62 88 ALA A C 1
ATOM 638 O O . ALA A 1 88 ? 12.362 -1.608 7.629 1.00 83.62 88 ALA A O 1
ATOM 639 N N . VAL A 1 89 ? 10.922 -1.407 5.918 1.00 86.88 89 VAL A N 1
ATOM 640 C CA . VAL A 1 89 ? 9.910 -2.321 6.450 1.00 86.88 89 VAL A CA 1
ATOM 641 C C . VAL A 1 89 ? 9.395 -3.270 5.374 1.00 86.88 89 VAL A C 1
ATOM 643 O O . VAL A 1 89 ? 9.533 -3.021 4.176 1.00 86.88 89 VAL A O 1
ATOM 646 N N . THR A 1 90 ? 8.765 -4.355 5.815 1.00 91.88 90 THR A N 1
ATOM 647 C CA . THR A 1 90 ? 7.977 -5.271 4.979 1.00 91.88 90 THR A CA 1
ATOM 648 C C . THR A 1 90 ? 6.508 -5.130 5.352 1.00 91.88 90 THR A C 1
ATOM 650 O O . THR A 1 90 ? 6.198 -4.951 6.529 1.00 91.88 90 THR A O 1
ATOM 653 N N . GLY A 1 91 ? 5.603 -5.185 4.379 1.00 92.81 91 GLY A N 1
ATOM 654 C CA . GLY A 1 91 ? 4.182 -4.984 4.634 1.00 92.81 91 GLY A CA 1
ATOM 655 C C . GLY A 1 91 ? 3.263 -5.520 3.539 1.00 92.81 91 GLY A C 1
ATOM 656 O O . GLY A 1 91 ? 3.727 -5.875 2.452 1.00 92.81 91 GLY A O 1
ATOM 657 N N . PRO A 1 92 ? 1.958 -5.604 3.837 1.00 95.38 92 PRO A N 1
ATOM 658 C CA . PRO A 1 92 ? 0.981 -6.217 2.952 1.00 95.38 92 PRO A CA 1
ATOM 659 C C . PRO A 1 92 ? 0.506 -5.282 1.834 1.00 95.38 92 PRO A C 1
ATOM 661 O O . PRO A 1 92 ? 0.414 -4.065 2.022 1.00 95.38 92 PRO A O 1
ATOM 664 N N . LEU A 1 93 ? 0.134 -5.887 0.705 1.00 96.75 93 LEU A N 1
ATOM 665 C CA . LEU A 1 93 ? -0.705 -5.313 -0.343 1.00 96.75 93 LEU A CA 1
ATOM 666 C C . LEU A 1 93 ? -1.939 -6.204 -0.549 1.00 96.75 93 LEU A C 1
ATOM 668 O O . LEU A 1 93 ? -1.830 -7.429 -0.509 1.00 96.75 93 LEU A O 1
ATOM 672 N N . CYS A 1 94 ? -3.105 -5.612 -0.792 1.00 94.75 94 CYS A N 1
ATOM 673 C CA . CYS A 1 94 ? -4.359 -6.342 -1.002 1.00 94.75 94 CYS A CA 1
ATOM 674 C C . CYS A 1 94 ? -5.377 -5.516 -1.801 1.00 94.75 94 CYS A C 1
ATOM 676 O O . CYS A 1 94 ? -5.251 -4.300 -1.955 1.00 94.75 94 CYS A O 1
ATOM 678 N N . ARG A 1 95 ? -6.414 -6.177 -2.326 1.00 89.12 95 ARG A N 1
ATOM 679 C CA . ARG A 1 95 ? -7.490 -5.502 -3.073 1.00 89.12 95 ARG A CA 1
ATOM 680 C C . ARG A 1 95 ? -8.480 -4.783 -2.162 1.00 89.12 95 ARG A C 1
ATOM 682 O O . ARG A 1 95 ? -9.024 -3.756 -2.569 1.00 89.12 95 ARG A O 1
ATOM 689 N N . TYR A 1 96 ? -8.713 -5.304 -0.961 1.00 83.69 96 TYR A N 1
ATOM 690 C CA . TYR A 1 96 ? -9.645 -4.722 -0.009 1.00 83.69 96 TYR A CA 1
ATOM 691 C C . TYR A 1 96 ? -8.930 -4.368 1.279 1.00 83.69 96 TYR A C 1
ATOM 693 O O . TYR A 1 96 ? -8.184 -5.154 1.849 1.00 83.69 96 TYR A O 1
ATOM 701 N N . ALA A 1 97 ? -9.196 -3.170 1.768 1.00 80.31 97 ALA A N 1
ATOM 702 C CA . ALA A 1 97 ? -8.611 -2.701 3.006 1.00 80.31 97 ALA A CA 1
ATOM 703 C C . ALA A 1 97 ? -8.913 -3.558 4.238 1.00 80.31 97 ALA A C 1
ATOM 705 O O . ALA A 1 97 ? -8.088 -3.627 5.144 1.00 80.31 97 ALA A O 1
ATOM 706 N N . GLU A 1 98 ? -10.095 -4.168 4.268 1.00 80.69 98 GLU A N 1
ATOM 707 C CA . GLU A 1 98 ? -10.537 -5.074 5.330 1.00 80.69 98 GLU A CA 1
ATOM 708 C C . GLU A 1 98 ? -9.615 -6.299 5.475 1.00 80.69 98 GLU A C 1
ATOM 710 O O . GLU A 1 98 ? -9.545 -6.886 6.551 1.00 80.69 98 GLU A O 1
ATOM 715 N N . ASP A 1 99 ? -8.809 -6.610 4.452 1.00 85.75 99 ASP A N 1
ATOM 716 C CA . ASP A 1 99 ? -7.802 -7.671 4.510 1.00 85.75 99 ASP A CA 1
ATOM 717 C C . ASP A 1 99 ? -6.508 -7.235 5.225 1.00 85.75 99 ASP A C 1
ATOM 719 O O . ASP A 1 99 ? -5.738 -8.084 5.683 1.00 85.75 99 ASP A O 1
ATOM 723 N N . LEU A 1 100 ? -6.237 -5.926 5.351 1.00 86.44 100 LEU A N 1
ATOM 724 C CA . LEU A 1 100 ? -4.975 -5.427 5.916 1.00 86.44 100 LEU A CA 1
ATOM 725 C C . LEU A 1 100 ? -4.752 -5.883 7.368 1.00 86.44 100 LEU A C 1
ATOM 727 O O . LEU A 1 100 ? -3.642 -6.341 7.649 1.00 86.44 100 LEU A O 1
ATOM 731 N N . PRO A 1 101 ? -5.739 -5.821 8.289 1.00 84.81 101 PRO A N 1
ATOM 732 C CA . PRO A 1 101 ? -5.562 -6.335 9.648 1.00 84.81 101 PRO A CA 1
ATOM 733 C C . PRO A 1 101 ? -5.250 -7.820 9.697 1.00 84.81 101 PRO A C 1
ATOM 735 O O . PRO A 1 101 ? -4.337 -8.226 10.412 1.00 84.81 101 PRO A O 1
ATOM 738 N N . LEU A 1 102 ? -5.952 -8.631 8.900 1.00 89.50 102 LEU A N 1
ATOM 739 C CA . LEU A 1 102 ? -5.722 -10.071 8.853 1.00 89.50 102 LEU A CA 1
ATOM 740 C C . LEU A 1 102 ? -4.298 -10.380 8.381 1.00 89.50 102 LEU A C 1
ATOM 742 O O . LEU A 1 102 ? -3.601 -11.194 8.990 1.00 89.50 102 LEU A O 1
ATOM 746 N N . MET A 1 103 ? -3.838 -9.694 7.335 1.00 92.00 103 MET A N 1
ATOM 747 C CA . MET A 1 103 ? -2.464 -9.837 6.868 1.00 92.00 103 MET A CA 1
ATOM 748 C C . MET A 1 103 ? -1.454 -9.371 7.915 1.00 92.00 103 MET A C 1
ATOM 750 O O . MET A 1 103 ? -0.429 -10.017 8.113 1.00 92.00 103 MET A O 1
ATOM 754 N N . LEU A 1 104 ? -1.738 -8.277 8.617 1.00 88.56 104 LEU A N 1
ATOM 755 C CA . LEU A 1 104 ? -0.858 -7.762 9.657 1.00 88.56 104 LEU A CA 1
ATOM 756 C C . LEU A 1 104 ? -0.745 -8.717 10.845 1.00 88.56 104 LEU A C 1
ATOM 758 O O . LEU A 1 104 ? 0.354 -8.951 11.340 1.00 88.56 104 LEU A O 1
ATOM 762 N N . LYS A 1 105 ? -1.864 -9.326 11.243 1.00 91.50 105 LYS A N 1
ATOM 763 C CA . LYS A 1 105 ? -1.926 -10.375 12.261 1.00 91.50 105 LYS A CA 1
ATOM 764 C C . LYS A 1 105 ? -1.091 -11.591 11.874 1.00 91.50 105 LYS A C 1
ATOM 766 O O . LYS A 1 105 ? -0.429 -12.170 12.728 1.00 91.50 105 LYS A O 1
ATOM 771 N N . ALA A 1 106 ? -1.097 -11.958 10.592 1.00 93.25 106 ALA A N 1
ATOM 772 C CA . ALA A 1 106 ? -0.286 -13.057 10.076 1.00 93.25 106 ALA A CA 1
ATOM 773 C C . ALA A 1 106 ? 1.214 -12.712 10.010 1.00 93.25 106 ALA A C 1
ATOM 775 O O . ALA A 1 106 ? 2.050 -13.551 10.333 1.00 93.25 106 ALA A O 1
ATOM 776 N N . LEU A 1 107 ? 1.561 -11.485 9.606 1.00 91.00 107 LEU A N 1
ATOM 777 C CA . LEU A 1 107 ? 2.950 -11.043 9.428 1.00 91.00 107 LEU A CA 1
ATOM 778 C C . LEU A 1 107 ? 3.651 -10.664 10.742 1.00 91.00 107 LEU A C 1
ATOM 780 O O . LEU A 1 107 ? 4.870 -10.782 10.843 1.00 91.00 107 LEU A O 1
ATOM 784 N N . ALA A 1 108 ? 2.900 -10.184 11.732 1.00 90.12 108 ALA A N 1
ATOM 785 C CA . ALA A 1 108 ? 3.421 -9.660 12.991 1.00 90.12 108 ALA A CA 1
ATOM 786 C C . ALA A 1 108 ? 2.555 -10.089 14.193 1.00 90.12 108 ALA A C 1
ATOM 788 O O . ALA A 1 108 ? 2.028 -9.230 14.901 1.00 90.12 108 ALA A O 1
ATOM 789 N N . PRO A 1 109 ? 2.394 -11.399 14.457 1.00 90.56 109 PRO A N 1
ATOM 790 C CA . PRO A 1 109 ? 1.435 -11.894 15.447 1.00 90.56 109 PRO A CA 1
ATOM 791 C C . PRO A 1 109 ? 1.704 -11.393 16.868 1.00 90.56 109 PRO A C 1
ATOM 793 O O . PRO A 1 109 ? 0.754 -11.139 17.600 1.00 90.56 109 PRO A O 1
ATOM 796 N N . GLU A 1 110 ? 2.969 -11.227 17.264 1.00 88.94 110 GLU A N 1
ATOM 797 C CA . GLU A 1 110 ? 3.310 -10.717 18.598 1.00 88.94 110 GLU A CA 1
ATOM 798 C C . GLU A 1 110 ? 2.988 -9.229 18.729 1.00 88.94 110 GLU A C 1
ATOM 800 O O . GLU A 1 110 ? 2.254 -8.850 19.635 1.00 88.94 110 GLU A O 1
ATOM 805 N N . ALA A 1 111 ? 3.433 -8.401 17.778 1.00 85.88 111 ALA A N 1
ATOM 806 C CA . ALA A 1 111 ? 3.118 -6.975 17.794 1.00 85.88 111 ALA A CA 1
ATOM 807 C C . ALA A 1 111 ? 1.607 -6.717 17.672 1.00 85.88 111 ALA A C 1
ATOM 809 O O . ALA A 1 111 ? 1.094 -5.790 18.289 1.00 85.88 111 ALA A O 1
ATOM 810 N N . TYR A 1 112 ? 0.879 -7.553 16.922 1.00 85.00 112 TYR A N 1
ATOM 811 C CA . TYR A 1 112 ? -0.569 -7.430 16.752 1.00 85.00 112 TYR A CA 1
ATOM 812 C C . TYR A 1 112 ? -1.338 -7.576 18.072 1.00 85.00 112 TYR A C 1
ATOM 814 O O . TYR A 1 112 ? -2.366 -6.929 18.238 1.00 85.00 112 TYR A O 1
ATOM 822 N N . LYS A 1 113 ? -0.857 -8.389 19.027 1.00 85.81 113 LYS A N 1
ATOM 823 C CA . LYS A 1 113 ? -1.533 -8.591 20.327 1.00 85.81 113 LYS A CA 1
ATOM 824 C C . LYS A 1 113 ? -1.633 -7.305 21.141 1.00 85.81 113 LYS A C 1
ATOM 826 O O . LYS A 1 113 ? -2.626 -7.098 21.831 1.00 85.81 113 LYS A O 1
ATOM 831 N N . ASP A 1 114 ? -0.621 -6.452 21.034 1.00 83.31 114 ASP A N 1
ATOM 832 C CA . ASP A 1 114 ? -0.563 -5.177 21.747 1.00 83.31 114 ASP A CA 1
ATOM 833 C C . ASP A 1 114 ? -1.317 -4.063 21.000 1.00 83.31 114 ASP A C 1
ATOM 835 O O . ASP A 1 114 ? -1.499 -2.955 21.515 1.00 83.31 114 ASP A O 1
ATOM 839 N N . MET A 1 115 ? -1.777 -4.339 19.775 1.00 78.69 115 MET A N 1
ATOM 840 C CA . MET A 1 115 ? -2.489 -3.386 18.938 1.00 78.69 115 MET A CA 1
ATOM 841 C C . MET A 1 115 ? -3.998 -3.444 19.163 1.00 78.69 115 MET A C 1
ATOM 843 O O . MET A 1 115 ? -4.620 -4.497 19.243 1.00 78.69 115 MET A O 1
ATOM 847 N N . LYS A 1 116 ? -4.621 -2.266 19.156 1.00 79.75 116 LYS A N 1
ATOM 848 C CA . LYS A 1 116 ? -6.077 -2.097 19.249 1.00 79.75 116 LYS A CA 1
ATOM 849 C C . LYS A 1 116 ? -6.726 -2.041 17.860 1.00 79.75 116 LYS A C 1
ATOM 851 O O . LYS A 1 116 ? -7.559 -1.180 17.611 1.00 79.75 116 LYS A O 1
ATOM 856 N N . ILE A 1 117 ? -6.292 -2.901 16.934 1.00 75.12 117 ILE A N 1
ATOM 857 C CA . ILE A 1 117 ? -6.775 -2.884 15.538 1.00 75.12 117 ILE A CA 1
ATOM 858 C C . ILE A 1 117 ? -8.208 -3.403 15.432 1.00 75.12 117 ILE A C 1
ATOM 860 O O . ILE A 1 117 ? -8.994 -2.854 14.672 1.00 75.12 117 ILE A O 1
ATOM 864 N N . ASP A 1 118 ? -8.556 -4.410 16.232 1.00 76.56 118 ASP A N 1
ATOM 865 C CA . ASP A 1 118 ? -9.902 -4.994 16.246 1.00 76.56 118 ASP A CA 1
ATOM 866 C C . ASP A 1 118 ? -10.892 -4.155 17.089 1.00 76.56 118 ASP A C 1
ATOM 868 O O . ASP A 1 118 ? -12.035 -4.555 17.305 1.00 76.56 118 ASP A O 1
ATOM 872 N N . GLN A 1 119 ? -10.456 -3.006 17.624 1.00 76.19 119 GLN A N 1
ATOM 873 C CA . GLN A 1 119 ? -11.295 -2.136 18.439 1.00 76.19 119 GLN A CA 1
ATOM 874 C C . GLN A 1 119 ? -12.052 -1.143 17.554 1.00 76.19 119 GLN A C 1
ATOM 876 O O . GLN A 1 119 ? -11.446 -0.272 16.931 1.00 76.19 119 GLN A O 1
ATOM 881 N N . SER A 1 120 ? -13.383 -1.196 17.590 1.00 71.69 120 SER A N 1
ATOM 882 C CA . SER A 1 120 ? -14.224 -0.160 16.991 1.00 71.69 120 SER A CA 1
ATOM 883 C C . SER A 1 120 ? -13.952 1.200 17.643 1.00 71.69 120 SER A C 1
ATOM 885 O O . SER A 1 120 ? -13.918 1.336 18.870 1.00 71.69 120 SER A O 1
ATOM 887 N N . LEU A 1 121 ? -13.781 2.221 16.811 1.00 64.94 121 LEU A N 1
ATOM 888 C CA . LEU A 1 121 ? -13.561 3.607 17.207 1.00 64.94 121 LEU A CA 1
ATOM 889 C C . LEU A 1 121 ? -14.737 4.423 16.717 1.00 64.94 121 LEU A C 1
ATOM 891 O O . LEU A 1 121 ? -15.200 4.261 15.586 1.00 64.94 121 LEU A O 1
ATOM 895 N N . LYS A 1 122 ? -15.186 5.354 17.549 1.00 66.81 122 LYS A N 1
ATOM 896 C CA . LYS A 1 122 ? -16.132 6.344 17.077 1.00 66.81 122 LYS A CA 1
ATOM 897 C C . LYS A 1 122 ? -15.376 7.380 16.275 1.00 66.81 122 LYS A C 1
ATOM 899 O O . LYS A 1 122 ? -14.389 7.953 16.729 1.00 66.81 122 LYS A O 1
ATOM 904 N N . LEU A 1 123 ? -15.867 7.641 15.077 1.00 61.00 123 LEU A N 1
ATOM 905 C CA . LEU A 1 123 ? -15.223 8.580 14.169 1.00 61.00 123 LEU A CA 1
ATOM 906 C C . LEU A 1 123 ? -15.218 9.999 14.732 1.00 61.00 123 LEU A C 1
ATOM 908 O O . LEU A 1 123 ? -14.285 10.742 14.474 1.00 61.00 123 LEU A O 1
ATOM 912 N N . GLU A 1 124 ? -16.203 10.332 15.564 1.00 65.50 124 GLU A N 1
ATOM 913 C CA . GLU A 1 124 ? -16.258 11.584 16.319 1.00 65.50 124 GLU A CA 1
ATOM 914 C C . GLU A 1 124 ? -15.051 11.852 17.216 1.00 65.50 124 GLU A C 1
ATOM 916 O O . GLU A 1 124 ? -14.692 13.008 17.432 1.00 65.50 124 GLU A O 1
ATOM 921 N N . ASP A 1 125 ? -14.410 10.793 17.705 1.00 72.94 125 ASP A N 1
ATOM 922 C CA . ASP A 1 125 ? -13.258 10.899 18.594 1.00 72.94 125 ASP A CA 1
ATOM 923 C C . ASP A 1 125 ? -11.948 11.107 17.806 1.00 72.94 125 ASP A C 1
ATOM 925 O O . ASP A 1 125 ? -10.904 11.411 18.390 1.00 72.94 125 ASP A O 1
ATOM 929 N N . LEU A 1 126 ? -11.974 10.958 16.472 1.00 68.19 126 LEU A N 1
ATOM 930 C CA . LEU A 1 126 ? -10.801 11.120 15.616 1.00 68.19 126 LEU A CA 1
ATOM 931 C C . LEU A 1 126 ? -10.568 12.589 15.254 1.00 68.19 126 LEU A C 1
ATOM 933 O O . LEU A 1 126 ? -11.405 13.264 14.655 1.00 68.19 126 LEU A O 1
ATOM 937 N N . GLN A 1 127 ? -9.351 13.053 15.522 1.00 69.06 127 GLN A N 1
ATOM 938 C CA . GLN A 1 127 ? -8.828 14.300 14.972 1.00 69.06 127 GLN A CA 1
ATOM 939 C C . GLN A 1 127 ? -7.966 13.971 13.752 1.00 69.06 127 GLN A C 1
ATOM 941 O O . GLN A 1 127 ? -6.936 13.307 13.873 1.00 69.06 127 GLN A O 1
ATOM 946 N N . VAL A 1 128 ? -8.395 14.409 12.566 1.00 64.94 128 VAL A N 1
ATOM 947 C CA . VAL A 1 128 ? -7.747 14.054 11.294 1.00 64.94 128 VAL A CA 1
ATOM 948 C C . VAL A 1 128 ? -6.976 15.244 10.750 1.00 64.94 128 VAL A C 1
ATOM 950 O O . VAL A 1 128 ? -7.546 16.244 10.333 1.00 64.94 128 VAL A O 1
ATOM 953 N N . TYR A 1 129 ? -5.659 15.130 10.706 1.00 59.47 129 TYR A N 1
ATOM 954 C CA . TYR A 1 129 ? -4.782 16.191 10.232 1.00 59.47 129 TYR A CA 1
ATOM 955 C C . TYR A 1 129 ? -4.484 15.992 8.739 1.00 59.47 129 TYR A C 1
ATOM 957 O O . TYR A 1 129 ? -4.190 14.876 8.313 1.00 59.47 129 TYR A O 1
ATOM 965 N N . TYR A 1 130 ? -4.574 17.057 7.935 1.00 62.16 130 TYR A N 1
ATOM 966 C CA . TYR A 1 130 ? -4.371 17.009 6.480 1.00 62.16 130 TYR A CA 1
ATOM 967 C C . TYR A 1 130 ? -3.336 18.046 6.036 1.00 62.16 130 TYR A C 1
ATOM 969 O O . TYR A 1 130 ? -3.425 19.216 6.408 1.00 62.16 130 TYR A O 1
ATOM 977 N N . ILE A 1 131 ? -2.368 17.602 5.231 1.00 65.00 131 ILE A N 1
ATOM 978 C CA . ILE A 1 131 ? -1.267 18.415 4.710 1.00 65.00 131 ILE A CA 1
ATOM 979 C C . ILE A 1 131 ? -1.331 18.343 3.175 1.00 65.00 131 ILE A C 1
ATOM 981 O O . ILE A 1 131 ? -0.963 17.310 2.616 1.00 65.00 131 ILE A O 1
ATOM 985 N N . PRO A 1 132 ? -1.822 19.391 2.487 1.00 60.03 132 PRO A N 1
ATOM 986 C CA . PRO A 1 132 ? -1.891 19.405 1.024 1.00 60.03 132 PRO A CA 1
ATOM 987 C C . PRO A 1 132 ? -0.518 19.579 0.367 1.00 60.03 132 PRO A C 1
ATOM 989 O O . PRO A 1 132 ? -0.322 19.113 -0.752 1.00 60.03 132 PRO A O 1
ATOM 992 N N . HIS A 1 133 ? 0.398 20.253 1.067 1.00 64.19 133 HIS A N 1
ATOM 993 C CA . HIS A 1 133 ? 1.729 20.617 0.597 1.00 64.19 133 HIS A CA 1
ATOM 994 C C . HIS A 1 133 ? 2.731 20.476 1.741 1.00 64.19 133 HIS A C 1
ATOM 996 O O . HIS A 1 133 ? 2.440 20.883 2.870 1.00 64.19 133 HIS A O 1
ATOM 1002 N N . LEU A 1 134 ? 3.891 19.894 1.457 1.00 63.59 134 LEU A N 1
ATOM 1003 C CA . LEU A 1 134 ? 5.000 19.761 2.388 1.00 63.59 134 LEU A CA 1
ATOM 1004 C C . LEU A 1 134 ? 6.158 20.650 1.922 1.00 63.59 134 LEU A C 1
ATOM 1006 O O . LEU A 1 134 ? 6.998 20.254 1.105 1.00 63.59 134 LEU A O 1
ATOM 1010 N N . ASP A 1 135 ? 6.205 21.859 2.480 1.00 60.03 135 ASP A N 1
ATOM 1011 C CA . ASP A 1 135 ? 7.232 22.854 2.175 1.00 60.03 135 ASP A CA 1
ATOM 1012 C C . ASP A 1 135 ? 8.647 22.261 2.307 1.00 60.03 135 ASP A C 1
ATOM 1014 O O . ASP A 1 135 ? 9.008 21.641 3.310 1.00 60.03 135 ASP A O 1
ATOM 1018 N N . GLY A 1 136 ? 9.464 22.432 1.264 1.00 60.22 136 GLY A N 1
ATOM 1019 C CA . GLY A 1 136 ? 10.844 21.930 1.208 1.00 60.22 136 GLY A CA 1
ATOM 1020 C C . GLY A 1 136 ? 11.006 20.472 0.752 1.00 60.22 136 GLY A C 1
ATOM 1021 O O . GLY A 1 136 ? 12.128 20.070 0.432 1.00 60.22 136 GLY A O 1
ATOM 1022 N N . TYR A 1 137 ? 9.919 19.701 0.652 1.00 56.66 137 TYR A N 1
ATOM 1023 C CA . TYR A 1 137 ? 9.894 18.359 0.046 1.00 56.66 137 TYR A CA 1
ATOM 1024 C C . TYR A 1 137 ? 9.157 18.324 -1.298 1.00 56.66 137 TYR A C 1
ATOM 1026 O O . TYR A 1 137 ? 9.493 17.499 -2.151 1.00 56.66 137 TYR A O 1
ATOM 1034 N N . ASP A 1 138 ? 8.237 19.262 -1.522 1.00 55.59 138 ASP A N 1
ATOM 1035 C CA . ASP A 1 138 ? 7.535 19.464 -2.790 1.00 55.59 138 ASP A CA 1
ATOM 1036 C C . ASP A 1 138 ? 8.445 20.166 -3.805 1.00 55.59 138 ASP A C 1
ATOM 1038 O O . ASP A 1 138 ? 8.336 21.361 -4.075 1.00 55.59 138 ASP A O 1
ATOM 1042 N N . LYS A 1 139 ? 9.416 19.426 -4.344 1.00 55.88 139 LYS A N 1
ATOM 1043 C CA . LYS A 1 139 ? 10.261 19.934 -5.437 1.00 55.88 139 LYS A CA 1
ATOM 1044 C C . LYS A 1 139 ? 9.543 19.918 -6.784 1.00 55.88 139 LYS A C 1
ATOM 1046 O O . LYS A 1 139 ? 9.926 20.670 -7.672 1.00 55.88 139 LYS A O 1
ATOM 1051 N N . GLU A 1 140 ? 8.523 19.074 -6.915 1.00 63.69 140 GLU A N 1
ATOM 1052 C CA . GLU A 1 140 ? 7.776 18.868 -8.151 1.00 63.69 140 GLU A CA 1
ATOM 1053 C C . GLU A 1 140 ? 6.318 19.302 -7.973 1.00 63.69 140 GLU A C 1
ATOM 1055 O O . GLU A 1 140 ? 5.720 19.024 -6.928 1.00 63.69 140 GLU A O 1
ATOM 1060 N N . PRO A 1 141 ? 5.723 19.960 -8.979 1.00 70.56 141 PRO A N 1
ATOM 1061 C CA . PRO A 1 141 ? 4.323 20.344 -8.929 1.00 70.56 141 PRO A CA 1
ATOM 1062 C C . PRO A 1 141 ? 3.429 19.100 -8.851 1.00 70.56 141 PRO A C 1
ATOM 1064 O O . PRO A 1 141 ? 3.581 18.150 -9.621 1.00 70.56 141 PRO A O 1
ATOM 1067 N N . VAL A 1 142 ? 2.468 19.118 -7.929 1.00 71.56 142 VAL A N 1
ATOM 1068 C CA . VAL A 1 142 ? 1.417 18.098 -7.857 1.00 71.56 142 VAL A CA 1
ATOM 1069 C C . VAL A 1 142 ? 0.359 18.422 -8.907 1.00 71.56 142 VAL A C 1
ATOM 1071 O O . VAL A 1 142 ? -0.104 19.559 -8.996 1.00 71.56 142 VAL A O 1
ATOM 1074 N N . ASP A 1 143 ? -0.028 17.422 -9.700 1.00 75.62 143 ASP A N 1
ATOM 1075 C CA . ASP A 1 143 ? -1.062 17.578 -10.723 1.00 75.62 143 ASP A CA 1
ATOM 1076 C C . ASP A 1 143 ? -2.386 18.068 -10.111 1.00 75.62 143 ASP A C 1
ATOM 1078 O O . ASP A 1 143 ? -2.799 17.612 -9.039 1.00 75.62 143 ASP A O 1
ATOM 1082 N N . GLY A 1 144 ? -3.068 18.984 -10.800 1.00 70.12 144 GLY A N 1
ATOM 1083 C CA . GLY A 1 144 ? -4.311 19.587 -10.323 1.00 70.12 144 GLY A CA 1
ATOM 1084 C C . GLY A 1 144 ? -5.419 18.568 -10.047 1.00 70.12 144 GLY A C 1
ATOM 1085 O O . GLY A 1 144 ? -6.194 18.763 -9.115 1.00 70.12 144 GLY A O 1
ATOM 1086 N N . GLU A 1 145 ? -5.483 17.452 -10.779 1.00 71.25 145 GLU A N 1
ATOM 1087 C CA . GLU A 1 145 ? -6.435 16.372 -10.495 1.00 71.25 145 GLU A CA 1
ATOM 1088 C C . GLU A 1 145 ? -6.110 15.655 -9.182 1.00 71.25 145 GLU A C 1
ATOM 1090 O O . GLU A 1 145 ? -7.019 15.300 -8.429 1.00 71.25 145 GLU A O 1
ATOM 1095 N N . ILE A 1 146 ? -4.823 15.478 -8.875 1.00 70.75 146 ILE A N 1
ATOM 1096 C CA . ILE A 1 146 ? -4.371 14.870 -7.619 1.00 70.75 146 ILE A CA 1
ATOM 1097 C C . ILE A 1 146 ? -4.661 15.815 -6.455 1.00 70.75 146 ILE A C 1
ATOM 1099 O O . ILE A 1 146 ? -5.217 15.364 -5.455 1.00 70.75 146 ILE A O 1
ATOM 1103 N N . VAL A 1 147 ? -4.368 17.112 -6.606 1.00 68.62 147 VAL A N 1
ATOM 1104 C CA . VAL A 1 147 ? -4.713 18.140 -5.609 1.00 68.62 147 VAL A CA 1
ATOM 1105 C C . VAL A 1 147 ? -6.222 18.174 -5.380 1.00 68.62 147 VAL A C 1
ATOM 1107 O O . VAL A 1 147 ? -6.686 18.137 -4.243 1.00 68.62 147 VAL A O 1
ATOM 1110 N N . ASN A 1 148 ? -7.015 18.179 -6.453 1.00 64.62 148 ASN A N 1
ATOM 1111 C CA . ASN A 1 148 ? -8.470 18.179 -6.355 1.00 64.62 148 ASN A CA 1
ATOM 1112 C C . ASN A 1 148 ? -8.985 16.924 -5.648 1.00 64.62 148 ASN A C 1
ATOM 1114 O O . ASN A 1 148 ? -9.859 17.039 -4.789 1.00 64.62 148 ASN A O 1
ATOM 1118 N N . ALA A 1 149 ? -8.429 15.750 -5.956 1.00 63.38 149 ALA A N 1
ATOM 1119 C CA . ALA A 1 149 ? -8.785 14.486 -5.318 1.00 63.38 149 ALA A CA 1
ATOM 1120 C C . ALA A 1 149 ? -8.342 14.397 -3.848 1.00 63.38 149 ALA A C 1
ATOM 1122 O O . ALA A 1 149 ? -8.983 13.683 -3.074 1.00 63.38 149 ALA A O 1
ATOM 1123 N N . SER A 1 150 ? -7.277 15.102 -3.457 1.00 60.19 150 SER A N 1
ATOM 1124 C CA . SER A 1 150 ? -6.782 15.132 -2.080 1.00 60.19 150 SER A CA 1
ATOM 1125 C C . SER A 1 150 ? -7.461 16.190 -1.214 1.00 60.19 150 SER A C 1
ATOM 1127 O O . SER A 1 150 ? -7.448 16.056 0.009 1.00 60.19 150 SER A O 1
ATOM 1129 N N . THR A 1 151 ? -8.107 17.205 -1.807 1.00 55.75 151 THR A N 1
ATOM 1130 C CA . THR A 1 151 ? -8.816 18.224 -1.023 1.00 55.75 151 THR A CA 1
ATOM 1131 C C . THR A 1 151 ? -9.843 17.613 -0.081 1.00 55.75 151 THR A C 1
ATOM 1133 O O . THR A 1 151 ? -10.581 16.681 -0.426 1.00 55.75 151 THR A O 1
ATOM 1136 N N . THR A 1 152 ? -9.971 18.233 1.094 1.00 49.06 152 THR A N 1
ATOM 1137 C CA . THR A 1 152 ? -11.030 17.904 2.035 1.00 49.06 152 THR A CA 1
ATOM 1138 C C . THR A 1 152 ? -12.368 18.003 1.331 1.00 49.06 152 THR A C 1
ATOM 1140 O O . THR A 1 152 ? -13.134 17.096 1.500 1.00 49.06 152 THR A O 1
ATOM 1143 N N . SER A 1 153 ? -12.675 18.966 0.458 1.00 46.44 153 SER A N 1
ATOM 1144 C CA . SER A 1 153 ? -13.969 19.019 -0.258 1.00 46.44 153 SER A CA 1
ATOM 1145 C C . SER A 1 153 ? -14.302 17.755 -1.076 1.00 46.44 153 SER A C 1
ATOM 1147 O O . SER A 1 153 ? -15.419 17.249 -0.961 1.00 46.44 153 SER A O 1
ATOM 1149 N N . SER A 1 154 ? -13.338 17.188 -1.806 1.00 47.19 154 SER A N 1
ATOM 1150 C CA . SER A 1 154 ? -13.522 15.954 -2.592 1.00 47.19 154 SER A CA 1
ATOM 1151 C C . SER A 1 154 ? -13.498 14.681 -1.741 1.00 47.19 154 SER A C 1
ATOM 1153 O O . SER A 1 154 ? -14.262 13.751 -1.996 1.00 47.19 154 SER A O 1
ATOM 1155 N N . ALA A 1 155 ? -12.678 14.644 -0.686 1.00 48.78 155 ALA A N 1
ATOM 1156 C CA . ALA A 1 155 ? -12.665 13.546 0.282 1.00 48.78 155 ALA A CA 1
ATOM 1157 C C . ALA A 1 155 ? -13.837 13.622 1.281 1.00 48.78 155 ALA A C 1
ATOM 1159 O O . ALA A 1 155 ? -14.295 12.610 1.810 1.00 48.78 155 ALA A O 1
ATOM 1160 N N . SER A 1 156 ? -14.359 14.823 1.525 1.00 42.53 156 SER A N 1
ATOM 1161 C CA . SER A 1 156 ? -15.308 15.141 2.595 1.00 42.53 156 SER A CA 1
ATOM 1162 C C . SER A 1 156 ? -16.733 14.865 2.233 1.00 42.53 156 SER A C 1
ATOM 1164 O O . SER A 1 156 ? -17.532 14.767 3.142 1.00 42.53 156 SER A O 1
ATOM 1166 N N . TRP A 1 157 ? -17.104 14.748 0.963 1.00 42.03 157 TRP A N 1
ATOM 1167 C CA . TRP A 1 157 ? -18.418 14.188 0.667 1.00 42.03 157 TRP A CA 1
ATOM 1168 C C . TRP A 1 157 ? -18.506 12.756 1.226 1.00 42.03 157 TRP A C 1
ATOM 1170 O O . TRP A 1 157 ? -19.479 12.425 1.897 1.00 42.03 157 TRP A O 1
ATOM 1180 N N . LYS A 1 158 ? -17.441 11.957 1.073 1.00 45.22 158 LYS A N 1
ATOM 1181 C CA . LYS A 1 158 ? -17.375 10.595 1.612 1.00 45.22 158 LYS A CA 1
ATOM 1182 C C . LYS A 1 158 ? -17.101 10.568 3.120 1.00 45.22 158 LYS A C 1
ATOM 1184 O O . LYS A 1 158 ? -17.791 9.848 3.828 1.00 45.22 158 LYS A O 1
ATOM 1189 N N . LEU A 1 159 ? -16.214 11.430 3.640 1.00 46.50 159 LEU A N 1
ATOM 1190 C CA . LEU A 1 159 ? -16.063 11.612 5.097 1.00 46.50 159 LEU A CA 1
ATOM 1191 C C . LEU A 1 159 ? -17.345 12.141 5.757 1.00 46.50 159 LEU A C 1
ATOM 1193 O O . LEU A 1 159 ? -17.603 11.800 6.890 1.00 46.50 159 LEU A O 1
ATOM 1197 N N . ARG A 1 160 ? -18.163 12.971 5.101 1.00 45.69 160 ARG A N 1
ATOM 1198 C CA . ARG A 1 160 ? -19.426 13.478 5.678 1.00 45.69 160 ARG A CA 1
ATOM 1199 C C . ARG A 1 160 ? -20.570 12.471 5.586 1.00 45.69 160 ARG A C 1
ATOM 1201 O O . ARG A 1 160 ? -21.513 12.586 6.356 1.00 45.69 160 ARG A O 1
ATOM 1208 N N . GLN A 1 161 ? -20.516 11.526 4.644 1.00 46.81 161 GLN A N 1
ATOM 1209 C CA . GLN A 1 161 ? -21.472 10.417 4.577 1.00 46.81 161 GLN A CA 1
ATOM 1210 C C . GLN A 1 161 ? -21.108 9.269 5.526 1.00 46.81 161 GLN A C 1
ATOM 1212 O O . GLN A 1 161 ? -22.013 8.627 6.047 1.00 46.81 161 GLN A O 1
ATOM 1217 N N . GLU A 1 162 ? -19.813 9.009 5.744 1.00 45.72 162 GLU A N 1
ATOM 1218 C CA . GLU A 1 162 ? -19.338 7.851 6.518 1.00 45.72 162 GLU A CA 1
ATOM 1219 C C . GLU A 1 162 ? -18.705 8.211 7.883 1.00 45.72 162 GLU A C 1
ATOM 1221 O O . GLU A 1 162 ? -18.658 7.342 8.746 1.00 45.72 162 GLU A O 1
ATOM 1226 N N . CYS A 1 163 ? -18.275 9.460 8.135 1.00 40.19 163 CYS A N 1
ATOM 1227 C CA . CYS A 1 163 ? -17.809 9.938 9.450 1.00 40.19 163 CYS A CA 1
ATOM 1228 C C . CYS A 1 163 ? -18.824 10.824 10.174 1.00 40.19 163 CYS A C 1
ATOM 1230 O O . CYS A 1 163 ? -19.622 11.537 9.566 1.00 40.19 163 CYS A O 1
ATOM 1232 N N . ALA A 1 164 ? -18.747 10.807 11.507 1.00 41.88 164 ALA A N 1
ATOM 1233 C CA . ALA A 1 164 ? -19.603 11.600 12.377 1.00 41.88 164 ALA A CA 1
ATOM 1234 C C . ALA A 1 164 ? -19.391 13.127 12.174 1.00 41.88 164 ALA A C 1
ATOM 1236 O O . ALA A 1 164 ? -18.285 13.553 11.827 1.00 41.88 164 ALA A O 1
ATOM 1237 N N . PRO A 1 165 ? -20.416 13.977 12.400 1.00 45.78 165 PRO A N 1
ATOM 1238 C CA . PRO A 1 165 ? -20.408 15.418 12.074 1.00 45.78 165 PRO A CA 1
ATOM 1239 C C . PRO A 1 165 ? -19.354 16.291 12.790 1.00 45.78 165 PRO A C 1
ATOM 1241 O O . PRO A 1 165 ? -19.248 17.482 12.514 1.00 45.78 165 PRO A O 1
ATOM 1244 N N . ASN A 1 166 ? -18.615 15.721 13.735 1.00 43.38 166 ASN A N 1
ATOM 1245 C CA . ASN A 1 166 ? -17.763 16.354 14.744 1.00 43.38 166 ASN A CA 1
ATOM 1246 C C . ASN A 1 166 ? -16.256 16.071 14.566 1.00 43.38 166 ASN A C 1
ATOM 1248 O O . ASN A 1 166 ? -15.460 16.490 15.405 1.00 43.38 166 ASN A O 1
ATOM 1252 N N . VAL A 1 167 ? -15.839 15.439 13.461 1.00 43.81 167 VAL A N 1
ATOM 1253 C CA . VAL A 1 167 ? -14.415 15.267 13.109 1.00 43.81 167 VAL A CA 1
ATOM 1254 C C . VAL A 1 167 ? -13.743 16.629 12.882 1.00 43.81 167 VAL A C 1
ATOM 1256 O O . VAL A 1 167 ? -14.092 17.360 11.955 1.00 43.81 167 VAL A O 1
ATOM 1259 N N . SER A 1 168 ? -12.745 16.957 13.708 1.00 41.22 168 SER A N 1
ATOM 1260 C CA . SER A 1 168 ? -11.955 18.193 13.610 1.00 41.22 168 SER A CA 1
ATOM 1261 C C . SER A 1 168 ? -10.665 17.969 12.821 1.00 41.22 168 SER A C 1
ATOM 1263 O O . SER A 1 168 ? -9.934 17.007 13.074 1.00 41.22 168 SER A O 1
ATOM 1265 N N . THR A 1 169 ? -10.368 18.866 11.874 1.00 44.81 169 THR A N 1
ATOM 1266 C CA . THR A 1 169 ? -9.145 18.817 11.063 1.00 44.81 169 THR A CA 1
ATOM 1267 C C . THR A 1 169 ? -8.123 19.851 11.509 1.00 44.81 169 THR A C 1
ATOM 1269 O O . THR A 1 169 ? -8.474 21.019 11.660 1.00 44.81 169 THR A O 1
ATOM 1272 N N . SER A 1 170 ? -6.858 19.462 11.692 1.00 33.00 170 SER A N 1
ATOM 1273 C CA . SER A 1 170 ? -5.822 20.356 12.232 1.00 33.00 170 SER A CA 1
ATOM 1274 C C . SER A 1 170 ? -4.496 20.281 11.440 1.00 33.00 170 SER A C 1
ATOM 1276 O O . SER A 1 170 ? -4.237 19.271 10.789 1.00 33.00 170 SER A O 1
ATOM 1278 N N . PRO A 1 171 ? -3.663 21.347 11.405 1.00 29.83 171 PRO A N 1
ATOM 1279 C CA . PRO A 1 171 ? -2.576 21.477 10.420 1.00 29.83 171 PRO A CA 1
ATOM 1280 C C . PRO A 1 171 ? -1.171 21.024 10.879 1.00 29.83 171 PRO A C 1
ATOM 1282 O O . PRO A 1 171 ? -0.193 21.397 10.241 1.00 29.83 171 PRO A O 1
ATOM 1285 N N . LYS A 1 172 ? -1.012 20.292 11.995 1.00 26.84 172 LYS A N 1
ATOM 1286 C CA . LYS A 1 172 ? 0.308 20.160 12.655 1.00 26.84 172 LYS A CA 1
ATOM 1287 C C . LYS A 1 172 ? 1.139 18.874 12.488 1.00 26.84 172 LYS A C 1
ATOM 1289 O O . LYS A 1 172 ? 2.344 19.034 12.609 1.00 26.84 172 LYS A O 1
ATOM 1294 N N . TRP A 1 173 ? 0.633 17.666 12.197 1.00 27.80 173 TRP A N 1
ATOM 1295 C CA . TRP A 1 173 ? 1.507 16.467 12.069 1.00 27.80 173 TRP A CA 1
ATOM 1296 C C . TRP A 1 173 ? 0.931 15.344 11.179 1.00 27.80 173 TRP A C 1
ATOM 1298 O O . TRP A 1 173 ? -0.279 15.227 11.014 1.00 27.80 173 TRP A O 1
ATOM 1308 N N . THR A 1 174 ? 1.828 14.534 10.600 1.00 29.73 174 THR A N 1
ATOM 1309 C CA . THR A 1 174 ? 1.619 13.626 9.452 1.00 29.73 174 THR A CA 1
ATOM 1310 C C . THR A 1 174 ? 1.146 12.210 9.820 1.00 29.73 174 THR A C 1
ATOM 1312 O O . THR A 1 174 ? 1.839 11.501 10.545 1.00 29.73 174 THR A O 1
ATOM 1315 N N . ILE A 1 175 ? 0.074 11.723 9.180 1.00 30.31 175 ILE A N 1
ATOM 1316 C CA . ILE A 1 175 ? -0.114 10.293 8.863 1.00 30.31 175 ILE A CA 1
ATOM 1317 C C . ILE A 1 175 ? -0.141 10.155 7.337 1.00 30.31 175 ILE A C 1
ATOM 1319 O O . ILE A 1 175 ? -0.940 10.781 6.646 1.00 30.31 175 ILE A O 1
ATOM 1323 N N . PHE A 1 176 ? 0.778 9.348 6.809 1.00 29.11 176 PHE A N 1
ATOM 1324 C CA . PHE A 1 176 ? 0.975 9.112 5.379 1.00 29.11 176 PHE A CA 1
ATOM 1325 C C . PHE A 1 176 ? -0.163 8.236 4.816 1.00 29.11 176 PHE A C 1
ATOM 1327 O O . PHE A 1 176 ? -0.047 7.013 4.767 1.00 29.11 176 PHE A O 1
ATOM 1334 N N . LEU A 1 177 ? -1.263 8.851 4.379 1.00 35.25 177 LEU A N 1
ATOM 1335 C CA . LEU A 1 177 ? -2.266 8.204 3.529 1.00 35.25 177 LEU A CA 1
ATOM 1336 C C . LEU A 1 177 ? -1.870 8.451 2.073 1.00 35.25 177 LEU A C 1
ATOM 1338 O O . LEU A 1 177 ? -1.844 9.584 1.603 1.00 35.25 177 LEU A O 1
ATOM 1342 N N . ALA A 1 178 ? -1.481 7.388 1.373 1.00 30.48 178 ALA A N 1
ATOM 1343 C CA . ALA A 1 178 ? -1.088 7.465 -0.025 1.00 30.48 178 ALA A CA 1
ATOM 1344 C C . ALA A 1 178 ? -2.299 7.904 -0.874 1.00 30.48 178 ALA A C 1
ATOM 1346 O O . ALA A 1 178 ? -3.319 7.212 -0.904 1.00 30.48 178 ALA A O 1
ATOM 1347 N N . PHE A 1 179 ? -2.196 9.074 -1.514 1.00 30.55 179 PHE A N 1
ATOM 1348 C CA . PHE A 1 179 ? -3.218 9.633 -2.397 1.00 30.55 179 PHE A CA 1
ATOM 1349 C C . PHE A 1 179 ? -2.883 9.348 -3.861 1.00 30.55 179 PHE A C 1
ATOM 1351 O O . PHE A 1 179 ? -1.802 9.677 -4.343 1.00 30.55 179 PHE A O 1
ATOM 1358 N N . GLY A 1 180 ? -3.864 8.795 -4.569 1.00 28.64 180 GLY A N 1
ATOM 1359 C CA . GLY A 1 180 ? -3.947 8.824 -6.024 1.00 28.64 180 GLY A CA 1
ATOM 1360 C C . GLY A 1 180 ? -4.885 7.741 -6.554 1.00 28.64 180 GLY A C 1
ATOM 1361 O O . GLY A 1 180 ? -4.689 6.558 -6.321 1.00 28.64 180 GLY A O 1
ATOM 1362 N N . TRP A 1 181 ? -5.933 8.186 -7.246 1.00 27.44 181 TRP A N 1
ATOM 1363 C CA . TRP A 1 181 ? -6.816 7.389 -8.103 1.00 27.44 181 TRP A CA 1
ATOM 1364 C C . TRP A 1 181 ? -7.571 6.239 -7.429 1.00 27.44 181 TRP A C 1
ATOM 1366 O O . TRP A 1 181 ? -7.737 5.155 -7.975 1.00 27.44 181 TRP A O 1
ATOM 1376 N N . ARG A 1 182 ? -8.105 6.533 -6.244 1.00 33.16 182 ARG A N 1
ATOM 1377 C CA . ARG A 1 182 ? -9.513 6.394 -5.832 1.00 33.16 182 ARG A CA 1
ATOM 1378 C C . ARG A 1 182 ? -9.541 6.538 -4.300 1.00 33.16 182 ARG A C 1
ATOM 1380 O O . ARG A 1 182 ? -8.674 6.029 -3.603 1.00 33.16 182 ARG A O 1
ATOM 1387 N N . LEU A 1 183 ? -10.553 7.233 -3.775 1.00 35.19 183 LEU A N 1
ATOM 1388 C CA . LEU A 1 183 ? -10.832 7.515 -2.350 1.00 35.19 183 LEU A CA 1
ATOM 1389 C C . LEU A 1 183 ? -11.095 6.257 -1.485 1.00 35.19 183 LEU A C 1
ATOM 1391 O O . LEU A 1 183 ? -12.191 6.076 -0.949 1.00 35.19 183 LEU A O 1
ATOM 1395 N N . TRP A 1 184 ? -10.129 5.346 -1.401 1.00 35.91 184 TRP A N 1
ATOM 1396 C CA . TRP A 1 184 ? -10.321 4.023 -0.805 1.00 35.91 184 TRP A CA 1
ATOM 1397 C C . TRP A 1 184 ? -9.553 3.874 0.511 1.00 35.91 184 TRP A C 1
ATOM 1399 O O . TRP A 1 184 ? -10.076 3.254 1.431 1.00 35.91 184 TRP A O 1
ATOM 1409 N N . THR A 1 185 ? -8.404 4.541 0.688 1.00 36.59 185 THR A N 1
ATOM 1410 C CA . THR A 1 185 ? -7.575 4.462 1.913 1.00 36.59 185 THR A CA 1
ATOM 1411 C C . THR A 1 185 ? -8.299 4.927 3.181 1.00 36.59 185 THR A C 1
ATOM 1413 O O . THR A 1 185 ? -7.940 4.519 4.277 1.00 36.59 185 THR A O 1
ATOM 1416 N N . LEU A 1 186 ? -9.348 5.741 3.050 1.00 34.06 186 LEU A N 1
ATOM 1417 C CA . LEU A 1 186 ? -10.189 6.151 4.177 1.00 34.06 186 LEU A CA 1
ATOM 1418 C C . LEU A 1 186 ? -11.342 5.171 4.432 1.00 34.06 186 LEU A C 1
ATOM 1420 O O . LEU A 1 186 ? -11.674 4.902 5.578 1.00 34.06 186 LEU A O 1
ATOM 1424 N N . GLN A 1 187 ? -11.855 4.530 3.379 1.00 29.44 187 GLN A N 1
ATOM 1425 C CA . GLN A 1 187 ? -12.816 3.429 3.487 1.00 29.44 187 GLN A CA 1
ATOM 1426 C C . GLN A 1 187 ? -12.223 2.228 4.244 1.00 29.44 187 GLN A C 1
ATOM 1428 O O . GLN A 1 187 ? -12.949 1.498 4.906 1.00 29.44 187 GLN A O 1
ATOM 1433 N N . ALA A 1 188 ? -10.896 2.072 4.189 1.00 32.69 188 ALA A N 1
ATOM 1434 C CA . ALA A 1 188 ? -10.135 1.125 4.993 1.00 32.69 188 ALA A CA 1
ATOM 1435 C C . ALA A 1 188 ? -10.292 1.339 6.489 1.00 32.69 188 ALA A C 1
ATOM 1437 O O . ALA A 1 188 ? -10.602 0.416 7.227 1.00 32.69 188 ALA A O 1
ATOM 1438 N N . ILE A 1 189 ? -10.080 2.578 6.921 1.00 36.28 189 ILE A N 1
ATOM 1439 C CA . ILE A 1 189 ? -10.166 2.948 8.326 1.00 36.28 189 ILE A CA 1
ATOM 1440 C C . ILE A 1 189 ? -11.630 2.905 8.765 1.00 36.28 189 ILE A C 1
ATOM 1442 O O . ILE A 1 189 ? -11.902 2.482 9.871 1.00 36.28 189 ILE A O 1
ATOM 1446 N N . LEU A 1 190 ? -12.575 3.266 7.895 1.00 31.73 190 LEU A N 1
ATOM 1447 C CA . LEU A 1 190 ? -13.999 3.338 8.231 1.00 31.73 190 LEU A CA 1
ATOM 1448 C C . LEU A 1 190 ? -14.690 1.973 8.318 1.00 31.73 190 LEU A C 1
ATOM 1450 O O . LEU A 1 190 ? -15.508 1.759 9.206 1.00 31.73 190 LEU A O 1
ATOM 1454 N N . LYS A 1 191 ? -14.346 1.026 7.439 1.00 31.23 191 LYS A N 1
ATOM 1455 C CA . LYS A 1 191 ? -14.916 -0.329 7.470 1.00 31.23 191 LYS A CA 1
ATOM 1456 C C . LYS A 1 191 ? -14.361 -1.217 8.579 1.00 31.23 191 LYS A C 1
ATOM 1458 O O . LYS A 1 191 ? -15.012 -2.186 8.930 1.00 31.23 191 LYS A O 1
ATOM 1463 N N . LEU A 1 192 ? -13.188 -0.900 9.120 1.00 32.47 192 LEU A N 1
ATOM 1464 C CA . LEU A 1 192 ? -12.633 -1.608 10.277 1.00 32.47 192 LEU A CA 1
ATOM 1465 C C . LEU A 1 192 ? -13.301 -1.211 11.602 1.00 32.47 192 LEU A C 1
ATOM 1467 O O . LEU A 1 192 ? -12.966 -1.773 12.639 1.00 32.47 192 LEU A O 1
ATOM 1471 N N . LEU A 1 193 ? -14.223 -0.242 11.579 1.00 33.44 193 LEU A N 1
ATOM 1472 C CA . LEU A 1 193 ? -14.852 0.325 12.775 1.00 33.44 193 LEU A CA 1
ATOM 1473 C C . LEU A 1 193 ? -16.367 0.067 12.857 1.00 33.44 193 LEU A C 1
ATOM 1475 O O . LEU A 1 193 ? -16.983 0.517 13.823 1.00 33.44 193 LEU A O 1
ATOM 1479 N N . ASN A 1 194 ? -16.934 -0.686 11.906 1.00 28.19 194 ASN A N 1
ATOM 1480 C CA . ASN A 1 194 ? -18.295 -1.245 11.948 1.00 28.19 194 ASN A CA 1
ATOM 1481 C C . ASN A 1 194 ? -18.249 -2.767 12.094 1.00 28.19 194 ASN A C 1
ATOM 1483 O O . ASN A 1 194 ? -19.251 -3.321 12.595 1.00 28.19 194 ASN A O 1
#

pLDDT: mean 72.47, std 22.52, range [26.84, 98.38]

InterPro domains:
  IPR020556 Amidase, conserved site [PS00571] (22-53)
  IPR023631 Amidase signature domain [PF01425] (2-118)
  IPR036928 Amidase signature (AS) superfamily [G3DSA:3.90.1300.10] (1-141)
  IPR036928 Amidase signature (AS) superfamily [SSF75304] (2-149)
  IPR052739 Fatty-acid amide hydrolase 2 [PTHR43372] (1-152)

Foldseek 3Di:
DACADPPPGGDAAPVGRVDGLAAPCSVQLRCQLVVVDAKDKWKDQPCRQLGNCQSSVWDKDDDQFPQQDCVVPQDPVLVPDDSSNRSIDMIMIGRALLCRLVRSCVRRVPSSVVDCLLAADALLVDAAEADLDDPPVPPDDDDPVQSVCRDCVNLVVVCVVQHDPRHHYDHDDDDDDRTHDDSRSVVSVRVSND

Sequence (194 aa):
MESSNTIYGRTNNPYDSRRGVGGSSGGEGAIIAAAGSVIGIGSDIGGSIRIPSVFNGVFGLKPTQNMVPCDRYIPEQMTEGGLRRELAVTGPLCRYAEDLPLMLKALAPEAYKDMKIDQSLKLEDLQVYYIPHLDGYDKEPVDGEIVNASTTSSASWKLRQECAPNVSTSPKWTIFLAFGWRLWTLQAILKLLN

Radius of gyration: 17.35 Å; chains: 1; bounding box: 47×36×43 Å

Secondary structure (DSSP, 8-state):
---EETTTEEPPPSS-TTS---SSTHHHHHHHHTTS-SEEEEEESSSTTHHHHHHTT-EE--PPTTTS--TTTS-GGG-SS-HHHHH-EEEEEESSTTHHHHHHHHH-HHHHHT--TTS---GGG-EEE--S--TTT--SPPPHHHHHHHSHHHHHHHHHHHS-TT-EEESS-------SSSTTHHHHHHHTT-